Protein AF-A0A212D6E2-F1 (afdb_monomer)

Foldseek 3Di:
DDDDDDDDDDDDDDDDDDDDDDDDDDDDDDDDDPDPPDPPDDDDDDDDDDDDDDDDDDPDDDDDDPPPDPPPKFKFKFWAADALDDAPAFDQRQGTPDGPPVQQDNVRQKGFDAFWAKKKKKKKFKFAPAWAWKFKDKPNDGPDIWTGGDPDGIDIDMDMDIDTDDGRIMIGMHGHDPRRRRGDDDPPDDIIMIIMIGPDTDDPDPPPPPDDDPDDDDDDDDDDDDDDDDDDDDDDDDDDDDDDDDDDDDDDDDPPPPVVVPPPDDDDDDDDDDD

InterPro domains:
  IPR001073 C1q domain [PF00386] (75-199)
  IPR001073 C1q domain [PR00007] (84-110)
  IPR001073 C1q domain [PR00007] (111-130)
  IPR001073 C1q domain [PR00007] (155-176)
  IPR001073 C1q domain [PR00007] (190-200)
  IPR001073 C1q domain [PS50871] (69-205)
  IPR001073 C1q domain [SM00110] (67-202)
  IPR008160 Collagen triple helix repeat [PF01391] (6-63)
  IPR008983 Tumour necrosis factor-like domain superfamily [G3DSA:2.60.120.40] (70-207)
  IPR008983 Tumour necrosis factor-like domain superfamily [SSF49842] (72-200)
  IPR050392 Collagen/C1q domain-containing [PTHR15427] (6-199)

Secondary structure (DSSP, 8-state):
------------------------PPPPPPPPPPPPPPPPPPPPPPPPPPPPPPPPPPPPPPP--TTS------EEEEE-SSSSPPTTSB----EEEEEETS-EETTTTEEE--S-EEEEEEEEEEEEEEEEEEEEEETTEEEEEEEE---SSEEEEEEEEEEEE-TT-EEEEEE-STT-EEE--BTTTB--EEEEEEEEEPPPP-------------------------------------------------TTSSSTTTSSSS-----PPP-

Structure (mmCIF, N/CA/C/O backbone):
data_AF-A0A212D6E2-F1
#
_entry.id   AF-A0A212D6E2-F1
#
loop_
_atom_site.group_PDB
_atom_site.id
_atom_site.type_symbol
_atom_site.label_atom_id
_atom_site.label_alt_id
_atom_site.label_comp_id
_atom_site.label_asym_id
_atom_site.label_entity_id
_atom_site.label_seq_id
_atom_site.pdbx_PDB_ins_code
_atom_site.Cartn_x
_atom_site.Cartn_y
_atom_site.Cartn_z
_atom_site.occupancy
_atom_site.B_iso_or_equiv
_atom_site.auth_seq_id
_atom_site.auth_comp_id
_atom_site.auth_asym_id
_atom_site.auth_atom_id
_atom_site.pdbx_PDB_model_num
ATOM 1 N N . MET A 1 1 ? -73.929 -78.246 181.031 1.00 40.94 1 MET A N 1
ATOM 2 C CA . MET A 1 1 ? -72.908 -78.809 181.945 1.00 40.94 1 MET A CA 1
ATOM 3 C C . MET A 1 1 ? -71.621 -79.053 181.167 1.00 40.94 1 MET A C 1
ATOM 5 O O . MET A 1 1 ? -71.741 -79.644 180.106 1.00 40.94 1 MET A O 1
ATOM 9 N N . ARG A 1 2 ? -70.463 -78.715 181.773 1.00 44.41 2 ARG A N 1
ATOM 10 C CA . ARG A 1 2 ? -69.100 -79.288 181.568 1.00 44.41 2 ARG A CA 1
ATOM 11 C C . ARG A 1 2 ? -68.418 -79.033 180.199 1.00 44.41 2 ARG A C 1
ATOM 13 O O . ARG A 1 2 ? -69.092 -79.034 179.189 1.00 44.41 2 ARG A O 1
ATOM 20 N N . ALA A 1 3 ? -67.101 -78.825 180.067 1.00 36.28 3 ALA A N 1
ATOM 21 C CA . ALA A 1 3 ? -65.961 -78.826 180.997 1.00 36.28 3 ALA A CA 1
ATOM 22 C C . ALA A 1 3 ? -64.751 -78.042 180.413 1.00 36.28 3 ALA A C 1
ATOM 24 O O . ALA A 1 3 ? -64.754 -77.633 179.256 1.00 36.28 3 ALA A O 1
ATOM 25 N N . GLN A 1 4 ? -63.753 -77.845 181.280 1.00 44.94 4 GLN A N 1
ATOM 26 C CA . GLN A 1 4 ? -62.503 -77.077 181.198 1.00 44.94 4 GLN A CA 1
ATOM 27 C C . GLN A 1 4 ? -61.414 -77.583 180.215 1.00 44.94 4 GLN A C 1
ATOM 29 O O . GLN A 1 4 ? -61.241 -78.781 180.042 1.00 44.94 4 GLN A O 1
ATOM 34 N N . SER A 1 5 ? -60.643 -76.611 179.697 1.00 50.41 5 SER A N 1
ATOM 35 C CA . SER A 1 5 ? -59.166 -76.455 179.578 1.00 50.41 5 SER A CA 1
ATOM 36 C C . SER A 1 5 ? -58.194 -77.609 179.221 1.00 50.41 5 SER A C 1
ATOM 38 O O . SER A 1 5 ? -58.187 -78.640 179.881 1.00 50.41 5 SER A O 1
ATOM 40 N N . GLY A 1 6 ? -57.195 -77.310 178.353 1.00 48.25 6 GLY A N 1
ATOM 41 C CA . GLY A 1 6 ? -55.868 -77.983 178.342 1.00 48.25 6 GLY A CA 1
ATOM 42 C C . GLY A 1 6 ? -54.903 -77.782 177.131 1.00 48.25 6 GLY A C 1
ATOM 43 O O . GLY A 1 6 ? -55.067 -78.427 176.109 1.00 48.25 6 GLY A O 1
ATOM 44 N N . LEU A 1 7 ? -53.887 -76.913 177.305 1.00 49.12 7 LEU A N 1
ATOM 45 C CA . LEU A 1 7 ? -52.465 -76.796 176.828 1.00 49.12 7 LEU A CA 1
ATOM 46 C C . LEU A 1 7 ? -51.833 -77.439 175.531 1.00 49.12 7 LEU A C 1
ATOM 48 O O . LEU A 1 7 ? -51.724 -78.649 175.399 1.00 49.12 7 LEU A O 1
ATOM 52 N N . ARG A 1 8 ? -51.230 -76.539 174.706 1.00 55.81 8 ARG A N 1
ATOM 53 C CA . ARG A 1 8 ? -49.949 -76.421 173.902 1.00 55.81 8 ARG A CA 1
ATOM 54 C C . ARG A 1 8 ? -49.083 -77.609 173.370 1.00 55.81 8 ARG A C 1
ATOM 56 O O . ARG A 1 8 ? -48.597 -78.425 174.140 1.00 55.81 8 ARG A O 1
ATOM 63 N N . GLY A 1 9 ? -48.584 -77.444 172.120 1.00 53.56 9 GLY A N 1
ATOM 64 C CA . GLY A 1 9 ? -47.240 -77.863 171.609 1.00 53.56 9 GLY A CA 1
ATOM 65 C C . GLY A 1 9 ? -46.887 -77.219 170.234 1.00 53.56 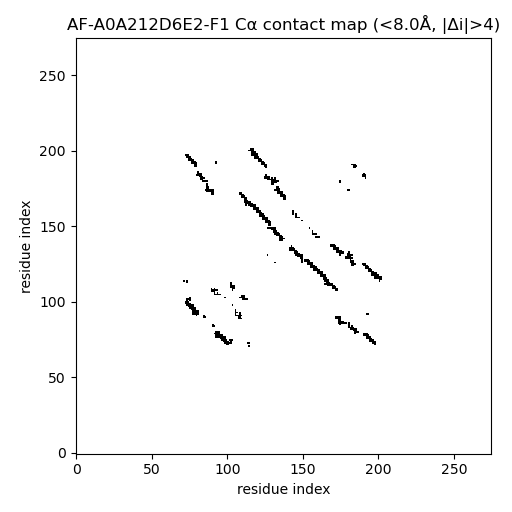9 GLY A C 1
ATOM 66 O O . GLY A 1 9 ? -47.721 -77.271 169.345 1.00 53.56 9 GLY A O 1
ATOM 67 N N . LYS A 1 10 ? -45.898 -76.301 170.128 1.00 50.47 10 LYS A N 1
ATOM 68 C CA . LYS A 1 10 ? -44.494 -76.335 169.588 1.00 50.47 10 LYS A CA 1
ATOM 69 C C . LYS A 1 10 ? -44.300 -76.368 168.041 1.00 50.47 10 LYS A C 1
ATOM 71 O O . LYS A 1 10 ? -44.823 -77.232 167.358 1.00 50.47 10 LYS A O 1
ATOM 76 N N . THR A 1 11 ? -43.496 -75.412 167.546 1.00 57.00 11 THR A N 1
ATOM 77 C CA . THR A 1 11 ? -43.191 -75.031 166.141 1.00 57.00 11 THR A CA 1
ATOM 78 C C . THR A 1 11 ? -42.126 -75.910 165.458 1.00 57.00 11 THR A C 1
ATOM 80 O O . THR A 1 11 ? -41.181 -76.329 166.125 1.00 57.00 11 THR A O 1
ATOM 83 N N . GLY A 1 12 ? -42.230 -76.112 164.134 1.00 52.91 12 GLY A N 1
ATOM 84 C CA . GLY A 1 12 ? -41.200 -76.720 163.263 1.00 52.91 12 GLY A CA 1
ATOM 85 C C . GLY A 1 12 ? -40.598 -75.732 162.233 1.00 52.91 12 GLY A C 1
ATOM 86 O O . GLY A 1 12 ? -41.176 -74.665 162.036 1.00 52.91 12 GLY A O 1
ATOM 87 N N . PRO A 1 13 ? -39.433 -76.041 161.625 1.00 55.56 13 PRO A N 1
ATOM 88 C CA . PRO A 1 13 ? -38.418 -75.059 161.209 1.00 55.56 13 PRO A CA 1
ATOM 89 C C . PRO A 1 13 ? -38.467 -74.620 159.728 1.00 55.56 13 PRO A C 1
ATOM 91 O O . PRO A 1 13 ? -39.203 -75.170 158.917 1.00 55.56 13 PRO A O 1
ATOM 94 N N . LEU A 1 14 ? -37.639 -73.617 159.404 1.00 54.66 14 LEU A N 1
ATOM 95 C CA . LEU A 1 14 ? -37.493 -72.943 158.104 1.00 54.66 14 LEU A CA 1
ATOM 96 C C . LEU A 1 14 ? -36.401 -73.572 157.208 1.00 54.66 14 LEU A C 1
ATOM 98 O O . LEU A 1 14 ? -35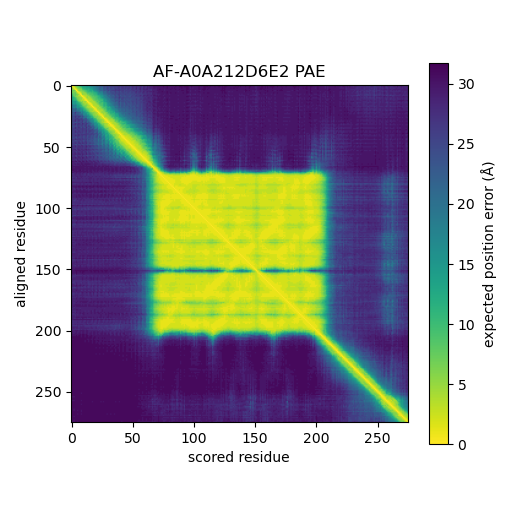.338 -73.936 157.706 1.00 54.66 14 LEU A O 1
ATOM 102 N N . GLY A 1 15 ? -36.617 -73.550 155.885 1.00 51.53 15 GLY A N 1
ATOM 103 C CA . GLY A 1 15 ? -35.585 -73.617 154.829 1.00 51.53 15 GLY A CA 1
ATOM 104 C C . GLY A 1 15 ? -36.112 -74.282 153.544 1.00 51.53 15 GLY A C 1
ATOM 105 O O . GLY A 1 15 ? -36.968 -75.149 153.646 1.00 51.53 15 GLY A O 1
ATOM 106 N N . LEU A 1 16 ? -35.690 -73.960 152.313 1.00 43.62 16 LEU A N 1
ATOM 107 C CA . LEU A 1 16 ? -34.528 -73.216 151.792 1.00 43.62 16 LEU A CA 1
ATOM 108 C C . LEU A 1 16 ? -34.873 -72.540 150.441 1.00 43.62 16 LEU A C 1
ATOM 110 O O . LEU A 1 16 ? -35.881 -72.870 149.822 1.00 43.62 16 LEU A O 1
ATOM 114 N N . ALA A 1 17 ? -34.019 -71.617 149.984 1.00 57.00 17 ALA A N 1
ATOM 115 C CA . ALA A 1 17 ? -34.147 -70.869 148.727 1.00 57.00 17 ALA A CA 1
ATOM 116 C C . ALA A 1 17 ? -33.181 -71.350 147.617 1.00 57.00 17 ALA A C 1
ATOM 118 O O . ALA A 1 17 ? -32.074 -71.793 147.916 1.00 57.00 17 ALA A O 1
ATOM 119 N N . GLY A 1 18 ? -33.593 -71.151 146.357 1.00 51.25 18 GLY A N 1
ATOM 120 C CA . GLY A 1 18 ? -32.837 -71.269 145.089 1.00 51.25 18 GLY A CA 1
ATOM 121 C C . GLY A 1 18 ? -33.803 -71.635 143.941 1.00 51.25 18 GLY A C 1
ATOM 122 O O . GLY A 1 18 ? -34.776 -72.323 144.214 1.00 51.25 18 GLY A O 1
ATOM 123 N N . GLU A 1 19 ? -33.700 -71.206 142.677 1.00 47.41 19 GLU A N 1
ATOM 124 C CA . GLU A 1 19 ? -32.607 -70.640 141.865 1.00 47.41 19 GLU A CA 1
ATOM 125 C C . GLU A 1 19 ? -33.099 -69.524 140.900 1.00 47.41 19 GLU A C 1
ATOM 127 O O . GLU A 1 19 ? -34.287 -69.217 140.813 1.00 47.41 19 GLU A O 1
ATOM 132 N N . LYS A 1 20 ? -32.159 -68.889 140.185 1.00 54.69 20 LYS A N 1
ATOM 133 C CA . LYS A 1 20 ? -32.313 -67.683 139.356 1.00 54.69 20 LYS A CA 1
ATOM 134 C C . LYS A 1 20 ? -32.425 -67.996 137.850 1.00 54.69 20 LYS A C 1
ATOM 136 O O . LYS A 1 20 ? -31.435 -68.411 137.273 1.00 54.69 20 LYS A O 1
ATOM 141 N N . GLY A 1 21 ? -33.558 -67.605 137.256 1.00 54.62 21 GLY A N 1
ATOM 142 C CA . GLY A 1 21 ? -33.725 -66.853 135.992 1.00 54.62 21 GLY A CA 1
ATOM 143 C C . GLY A 1 21 ? -33.470 -67.523 134.632 1.00 54.62 21 GLY A C 1
ATOM 144 O O . GLY A 1 21 ? -32.488 -68.225 134.464 1.00 54.62 21 GLY A O 1
ATOM 145 N N . ASP A 1 22 ? -34.279 -67.131 133.638 1.00 49.56 22 ASP A N 1
ATOM 146 C CA . ASP A 1 22 ? -33.962 -67.189 132.202 1.00 49.56 22 ASP A CA 1
ATOM 147 C C . ASP A 1 22 ? -34.285 -65.840 131.520 1.00 49.56 22 ASP A C 1
ATOM 149 O O . ASP A 1 22 ? -35.121 -65.060 131.985 1.00 49.56 22 ASP A O 1
ATOM 153 N N . GLN A 1 23 ? -33.553 -65.547 130.443 1.00 52.66 23 GLN A N 1
ATOM 154 C CA . GLN A 1 23 ? -33.455 -64.268 129.728 1.00 52.66 23 GLN A CA 1
ATOM 155 C C . GLN A 1 23 ? -34.594 -64.052 128.706 1.00 52.66 23 GLN A C 1
ATOM 157 O O . GLN A 1 23 ? -35.075 -64.997 128.092 1.00 52.66 23 GLN A O 1
ATOM 162 N N . GLY A 1 24 ? -35.027 -62.794 128.543 1.00 57.31 24 GLY A N 1
ATOM 163 C CA . GLY A 1 24 ? -36.300 -62.411 127.910 1.00 57.31 24 GLY A CA 1
ATOM 164 C C . GLY A 1 24 ? -36.392 -62.457 126.379 1.00 57.31 24 GLY A C 1
ATOM 165 O O . GLY A 1 24 ? -35.411 -62.671 125.673 1.00 57.31 24 GLY A O 1
ATOM 166 N N . GLU A 1 25 ? -37.595 -62.188 125.864 1.00 56.38 25 GLU A N 1
ATOM 167 C CA . GLU A 1 25 ? -37.870 -62.104 124.427 1.00 56.38 25 GLU A CA 1
ATOM 168 C C . GLU A 1 25 ? -37.707 -60.677 123.876 1.00 56.38 25 GLU A C 1
ATOM 170 O O . GLU A 1 25 ? -38.184 -59.689 124.438 1.00 56.38 25 GLU A O 1
ATOM 175 N N . THR A 1 26 ? -37.033 -60.589 122.731 1.00 58.12 26 THR A N 1
ATOM 176 C CA . THR A 1 26 ? -36.812 -59.375 121.938 1.00 58.12 26 THR A CA 1
ATOM 177 C C . THR A 1 26 ? -38.125 -58.860 121.330 1.00 58.12 26 THR A C 1
ATOM 179 O O . THR A 1 26 ? -38.948 -59.634 120.847 1.00 58.12 26 THR A O 1
ATOM 182 N N . GLY A 1 27 ? -38.322 -57.537 121.337 1.00 55.59 27 GLY A N 1
ATOM 183 C CA . GLY A 1 27 ? -39.570 -56.880 120.935 1.00 55.59 27 GLY A CA 1
ATOM 184 C C . GLY A 1 27 ? -40.044 -57.171 119.503 1.00 55.59 27 GLY A C 1
ATOM 185 O O . GLY A 1 27 ? -39.257 -57.394 118.583 1.00 55.59 27 GLY A O 1
ATOM 186 N N . LYS A 1 28 ? -41.366 -57.109 119.304 1.00 66.56 28 LYS A N 1
ATOM 187 C CA . LYS A 1 28 ? -41.997 -57.218 117.982 1.00 66.56 28 LYS A CA 1
ATOM 188 C C . LYS A 1 28 ? -41.545 -56.054 117.094 1.00 66.56 28 LYS A C 1
ATOM 190 O O . LYS A 1 28 ? -41.690 -54.892 117.468 1.00 66.56 28 LYS A O 1
ATOM 195 N N . LYS A 1 29 ? -41.027 -56.365 115.904 1.00 61.06 29 LYS A N 1
ATOM 196 C CA . LYS A 1 29 ? -40.740 -55.376 114.856 1.00 61.06 29 LYS A CA 1
ATOM 197 C C . LYS A 1 29 ? -42.053 -54.672 114.480 1.00 61.06 29 LYS A C 1
ATOM 199 O O . LYS A 1 29 ? -43.060 -55.347 114.273 1.00 61.06 29 LYS A O 1
ATOM 204 N N . GLY A 1 30 ? -42.053 -53.339 114.426 1.00 68.62 30 GLY A N 1
ATOM 205 C CA . GLY A 1 30 ? -43.204 -52.577 113.930 1.00 68.62 30 GLY A CA 1
ATOM 206 C C . GLY A 1 30 ? -43.570 -52.981 112.492 1.00 68.62 30 GLY A C 1
ATOM 207 O O . GLY A 1 30 ? -42.728 -53.564 111.798 1.00 68.62 30 GLY A O 1
ATOM 208 N N . PRO A 1 31 ? -44.806 -52.710 112.036 1.00 75.50 31 PRO A N 1
ATOM 209 C CA . PRO A 1 31 ? -45.214 -53.003 110.666 1.00 75.50 31 PRO A CA 1
ATOM 210 C C . PRO A 1 31 ? -44.248 -52.353 109.668 1.00 75.50 31 PRO A C 1
ATOM 212 O O . PRO A 1 31 ? -43.686 -51.288 109.931 1.00 75.50 31 PRO A O 1
ATOM 215 N N . MET A 1 32 ? -44.037 -53.012 108.528 1.00 66.38 32 MET A N 1
ATOM 216 C CA . MET A 1 32 ? -43.280 -52.437 107.419 1.00 66.38 32 MET A CA 1
ATOM 217 C C . MET A 1 32 ? -43.935 -51.104 107.035 1.00 66.38 32 MET A C 1
ATOM 219 O O . MET A 1 32 ? -45.156 -51.050 106.882 1.00 66.38 32 MET A O 1
ATOM 223 N N . GLY A 1 33 ? -43.144 -50.029 106.945 1.00 71.12 33 GLY A N 1
ATOM 224 C CA . GLY A 1 33 ? -43.647 -48.755 106.433 1.00 71.12 33 GLY A CA 1
ATOM 225 C C . GLY A 1 33 ? -44.246 -48.948 105.033 1.00 71.12 33 GLY A C 1
ATOM 226 O O . GLY A 1 33 ? -43.851 -49.896 104.347 1.00 71.12 33 GLY A O 1
ATOM 227 N N . PRO A 1 34 ? -45.208 -48.108 104.613 1.00 76.00 34 PRO A N 1
ATOM 228 C CA . PRO A 1 34 ? -45.768 -48.186 103.268 1.00 76.00 34 PRO A CA 1
ATOM 229 C C . PRO A 1 34 ? -44.641 -48.171 102.227 1.00 76.00 34 PRO A C 1
ATOM 231 O O . PRO A 1 34 ? -43.619 -47.511 102.428 1.00 76.00 34 PRO A O 1
ATOM 234 N N . GLU A 1 35 ? -44.816 -48.930 101.143 1.00 71.88 35 GLU A N 1
ATOM 235 C CA . GLU A 1 35 ? -43.912 -48.892 99.993 1.00 71.88 35 GLU A CA 1
ATOM 236 C C . GLU A 1 35 ? -43.747 -47.426 99.571 1.00 71.88 35 GLU A C 1
ATOM 238 O O . GLU A 1 35 ? -44.741 -46.727 99.366 1.00 71.88 35 GLU A O 1
ATOM 243 N N . GLY A 1 36 ? -42.504 -46.931 99.558 1.00 69.94 36 GLY A N 1
ATOM 244 C CA . GLY A 1 36 ? -42.236 -45.547 99.177 1.00 69.94 36 GLY A CA 1
ATOM 245 C C . GLY A 1 36 ? -42.800 -45.295 97.784 1.00 69.94 36 GLY A C 1
ATOM 246 O O . GLY A 1 36 ? -42.637 -46.141 96.903 1.00 69.94 36 GLY A O 1
ATOM 247 N N . GLU A 1 37 ? -43.486 -44.166 97.595 1.00 72.50 37 GLU A N 1
ATOM 248 C CA . GLU A 1 37 ? -44.056 -43.813 96.297 1.00 72.50 37 GLU A CA 1
ATOM 249 C C . GLU A 1 37 ? -42.989 -43.957 95.209 1.00 72.50 37 GLU A C 1
ATOM 251 O O . GLU A 1 37 ? -41.855 -43.487 95.352 1.00 72.50 37 GLU A O 1
ATOM 256 N N . LYS A 1 38 ? -43.340 -44.669 94.134 1.00 71.12 38 LYS A N 1
ATOM 257 C CA . LYS A 1 38 ? -42.469 -44.844 92.975 1.00 71.12 38 LYS A CA 1
ATOM 258 C C . LYS A 1 38 ? -42.040 -43.455 92.510 1.00 71.12 38 LYS A C 1
ATOM 260 O O . LYS A 1 38 ? -42.894 -42.670 92.110 1.00 71.12 38 LYS A O 1
ATOM 265 N N . GLY A 1 39 ? -40.738 -43.169 92.588 1.00 71.75 39 GLY A N 1
ATOM 266 C CA . GLY A 1 39 ? -40.196 -41.867 92.207 1.00 71.75 39 GLY A CA 1
ATOM 267 C C . GLY A 1 39 ? -40.705 -41.453 90.828 1.00 71.75 39 GLY A C 1
ATOM 268 O O . GLY A 1 39 ? -40.769 -42.286 89.917 1.00 71.75 39 GLY A O 1
ATOM 269 N N . GLU A 1 40 ? -41.114 -40.190 90.706 1.00 75.69 40 GLU A N 1
ATOM 270 C CA . GLU A 1 40 ? -41.657 -39.650 89.463 1.00 75.69 40 GLU A CA 1
ATOM 271 C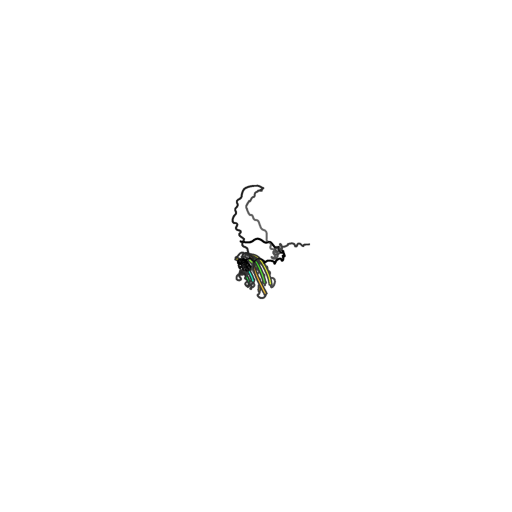 C . GLU A 1 40 ? -40.699 -39.924 88.297 1.00 75.69 40 GLU A C 1
ATOM 273 O O . GLU A 1 40 ? -39.474 -39.853 88.435 1.00 75.69 40 GLU A O 1
ATOM 278 N N . VAL A 1 41 ? -41.263 -40.282 87.140 1.00 73.56 41 VAL A N 1
ATOM 279 C CA . VAL A 1 41 ? -40.476 -40.500 85.924 1.00 73.56 41 VAL A CA 1
ATOM 280 C C . VAL A 1 41 ? -39.718 -39.211 85.625 1.00 73.56 41 VAL A C 1
ATOM 282 O O . VAL A 1 41 ? -40.330 -38.156 85.470 1.00 73.56 41 VAL A O 1
ATOM 285 N N . GLY A 1 42 ? -38.386 -39.306 85.566 1.00 78.00 42 GLY A N 1
ATOM 286 C CA . GLY A 1 42 ? -37.534 -38.155 85.288 1.00 78.00 42 GLY A CA 1
ATOM 287 C C . GLY A 1 42 ? -37.953 -37.457 83.988 1.00 78.00 42 GLY A C 1
ATOM 288 O O . GLY A 1 42 ? -38.425 -38.123 83.060 1.00 78.00 42 GLY A O 1
ATOM 289 N N . PRO A 1 43 ? -37.808 -36.124 83.904 1.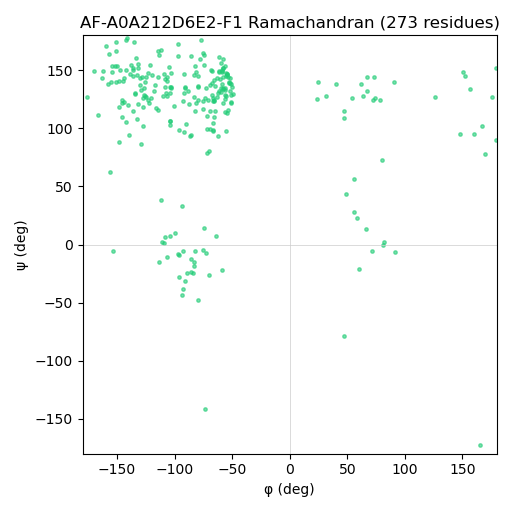00 82.88 43 PRO A N 1
ATOM 290 C CA . PRO A 1 43 ? -38.231 -35.381 82.728 1.00 82.88 43 PRO A CA 1
ATOM 291 C C . PRO A 1 43 ? -37.508 -35.889 81.468 1.00 82.88 43 PRO A C 1
ATOM 293 O O . PRO A 1 43 ? -36.360 -36.342 81.561 1.00 82.88 43 PRO A O 1
ATOM 296 N N . PRO A 1 44 ? -38.147 -35.810 80.285 1.00 81.38 44 PRO A N 1
ATOM 297 C CA . PRO A 1 44 ? -37.496 -36.135 79.022 1.00 81.38 44 PRO A CA 1
ATOM 298 C C . PRO A 1 44 ? -36.166 -35.391 78.879 1.00 81.38 44 PRO A C 1
ATOM 300 O O . PRO A 1 44 ? -36.070 -34.209 79.216 1.00 81.38 44 PRO A O 1
ATOM 303 N N . GLY A 1 45 ? -35.143 -36.085 78.374 1.00 82.12 45 GLY A N 1
ATOM 304 C CA . GLY A 1 45 ? -33.842 -35.474 78.111 1.00 82.12 45 GLY A CA 1
ATOM 305 C C . GLY A 1 45 ? -33.961 -34.282 77.149 1.00 82.12 45 GLY A C 1
ATOM 306 O O . GLY A 1 45 ? -34.883 -34.244 76.327 1.00 82.12 45 GLY A O 1
ATOM 307 N N . PRO A 1 46 ? -33.051 -33.297 77.234 1.00 85.94 46 PRO A N 1
ATOM 308 C CA . PRO A 1 46 ? -33.094 -32.134 76.360 1.00 85.94 46 PRO A CA 1
ATOM 309 C C . PRO A 1 46 ? -32.949 -32.548 74.883 1.00 85.94 46 PRO A C 1
ATOM 311 O O . PRO A 1 46 ? -32.266 -33.535 74.589 1.00 85.94 46 PRO A O 1
ATOM 314 N N . PRO A 1 47 ? -33.555 -31.799 73.941 1.00 84.50 47 PRO A N 1
ATOM 315 C CA . PRO A 1 47 ? -33.346 -32.015 72.514 1.00 84.50 47 PRO A CA 1
ATOM 316 C C . PRO A 1 47 ? -31.854 -32.020 72.162 1.00 84.50 47 PRO A C 1
ATOM 318 O O . PRO A 1 47 ? -31.088 -31.200 72.673 1.00 84.50 47 PRO A O 1
ATOM 321 N N . GLY A 1 48 ? -31.447 -32.938 71.281 1.00 84.00 48 GLY A N 1
ATOM 322 C CA . GLY A 1 48 ? -30.069 -33.000 70.794 1.00 84.00 48 GLY A CA 1
ATOM 323 C C . GLY A 1 48 ? -29.646 -31.704 70.085 1.00 84.00 48 GLY A C 1
ATOM 324 O O . GLY A 1 48 ? -30.502 -30.961 69.592 1.00 84.00 48 GLY A O 1
ATOM 325 N N . PRO A 1 49 ? -28.336 -31.411 70.023 1.00 86.69 49 PRO A N 1
ATOM 326 C CA . PRO A 1 49 ? -27.842 -30.214 69.358 1.00 86.69 49 PRO A CA 1
ATOM 327 C C . PRO A 1 49 ? -28.228 -30.220 67.875 1.00 86.69 49 PRO A C 1
ATOM 329 O O . PRO A 1 49 ? -28.223 -31.257 67.209 1.00 86.69 49 PRO A O 1
ATOM 332 N N . LYS A 1 50 ? -28.572 -29.040 67.354 1.00 85.19 50 LYS A N 1
ATOM 333 C CA . LYS A 1 50 ? -28.832 -28.847 65.926 1.00 85.19 50 LYS A CA 1
ATOM 334 C C . LYS A 1 50 ? -27.550 -29.166 65.149 1.00 85.19 50 LYS A C 1
ATOM 336 O O . LYS A 1 50 ? -26.496 -28.656 65.510 1.00 85.19 50 LYS A O 1
ATOM 341 N N . GLY A 1 51 ? -27.655 -29.989 64.104 1.00 82.56 51 GLY A N 1
ATOM 342 C CA . GLY A 1 51 ? -26.516 -30.318 63.244 1.00 82.56 51 GLY A CA 1
ATOM 343 C C . GLY A 1 51 ? -25.898 -29.076 62.598 1.00 82.56 51 GLY A C 1
ATOM 344 O O . GLY A 1 51 ? -26.596 -28.084 62.352 1.00 82.56 51 GLY A O 1
ATOM 345 N N . ASP A 1 52 ? -24.595 -29.144 62.337 1.00 87.56 52 ASP A N 1
ATOM 346 C CA . ASP A 1 52 ? -23.832 -28.037 61.770 1.00 87.56 52 ASP A CA 1
ATOM 347 C C . ASP A 1 52 ? -24.344 -27.637 60.382 1.00 87.56 52 ASP A C 1
ATOM 349 O O . ASP A 1 52 ? -24.866 -28.444 59.604 1.00 87.56 52 ASP A O 1
ATOM 353 N N . ARG A 1 53 ? -24.211 -26.347 60.066 1.00 84.38 53 ARG A N 1
ATOM 354 C CA . ARG A 1 53 ? -24.549 -25.820 58.744 1.00 84.38 53 ARG A CA 1
ATOM 355 C C . ARG A 1 53 ? -23.554 -26.389 57.730 1.00 84.38 53 ARG A C 1
ATOM 357 O O . ARG A 1 53 ? -22.354 -26.260 57.934 1.00 84.38 53 ARG A O 1
ATOM 364 N N . GLY A 1 54 ? -24.058 -26.972 56.640 1.00 82.06 54 GLY A N 1
ATOM 365 C CA . GLY A 1 54 ? -23.211 -27.429 55.535 1.00 82.06 54 GLY A CA 1
ATOM 366 C C . GLY A 1 54 ? -22.332 -26.300 54.985 1.00 82.06 54 GLY A C 1
ATOM 367 O O . GLY A 1 54 ? -22.733 -25.131 55.015 1.00 82.06 54 GLY A O 1
ATOM 368 N N . GLU A 1 55 ? -21.140 -26.657 54.511 1.00 86.88 55 GLU A N 1
ATOM 369 C CA . GLU A 1 55 ? -20.177 -25.703 53.963 1.00 86.88 55 GLU A CA 1
ATOM 370 C C . GLU A 1 55 ? -20.771 -24.925 52.782 1.00 86.88 55 GLU A C 1
ATOM 372 O O . GLU A 1 55 ? -21.581 -25.433 52.000 1.00 86.88 55 GLU A O 1
ATOM 377 N N . GLN A 1 56 ? -20.394 -23.652 52.677 1.00 84.44 56 GLN A N 1
ATOM 378 C CA . GLN A 1 56 ? -20.762 -22.827 51.536 1.00 84.44 56 GLN A CA 1
ATOM 379 C C . GLN A 1 56 ? -20.063 -23.385 50.292 1.00 84.44 56 GLN A C 1
ATOM 381 O O . GLN A 1 56 ? -18.848 -23.543 50.301 1.00 84.44 56 GLN A O 1
ATOM 386 N N . GLY A 1 57 ? -20.825 -23.673 49.233 1.00 81.62 57 GLY A N 1
ATOM 387 C CA . GLY A 1 57 ? -20.244 -24.101 47.960 1.00 81.62 57 GLY A CA 1
ATOM 388 C C . GLY A 1 57 ? -19.282 -23.052 47.399 1.00 81.62 57 GLY A C 1
ATOM 389 O O . GLY A 1 57 ? -19.474 -21.850 47.618 1.00 81.62 57 GLY A O 1
ATOM 390 N N . ASP A 1 58 ? -18.262 -23.512 46.678 1.00 85.31 58 ASP A N 1
ATOM 391 C CA . ASP A 1 58 ? -17.267 -22.637 46.062 1.00 85.31 58 ASP A CA 1
ATOM 392 C C . ASP A 1 58 ? -17.926 -21.570 45.170 1.00 85.31 58 ASP A C 1
ATOM 394 O O . ASP A 1 58 ? -18.946 -21.839 44.519 1.00 85.31 58 ASP A O 1
ATOM 398 N N . PRO A 1 59 ? -17.356 -20.352 45.099 1.00 84.12 59 PRO A N 1
ATOM 399 C CA . PRO A 1 59 ? -17.777 -19.364 44.120 1.00 84.12 59 PRO A CA 1
ATOM 400 C C . PRO A 1 59 ? -17.770 -19.970 42.713 1.00 84.12 59 PRO A C 1
ATOM 402 O O . PRO A 1 59 ? -16.793 -20.595 42.300 1.00 84.12 59 PRO A O 1
ATOM 405 N N . GLY A 1 60 ? -18.853 -19.765 41.959 1.00 78.06 60 GLY A N 1
ATOM 406 C CA . GLY A 1 60 ? -18.883 -20.143 40.548 1.00 78.06 60 GLY A CA 1
ATOM 407 C C . GLY A 1 60 ? -17.727 -19.485 39.790 1.00 78.06 60 GLY A C 1
ATOM 408 O O . GLY A 1 60 ? -17.344 -18.352 40.094 1.00 78.06 60 GLY A O 1
ATOM 409 N N . LEU A 1 61 ? -17.170 -20.190 38.801 1.00 76.69 61 LEU A N 1
ATOM 410 C CA . LEU A 1 61 ? -16.145 -19.629 37.922 1.00 76.69 61 LEU A CA 1
ATOM 411 C C . LEU A 1 61 ? -16.633 -18.288 37.340 1.00 76.69 61 LEU A C 1
ATOM 413 O O . LEU A 1 61 ? -17.804 -18.197 36.952 1.00 76.69 61 LEU A O 1
ATOM 417 N N . PRO A 1 62 ? -15.771 -17.255 37.251 1.00 77.62 62 PRO A N 1
ATOM 418 C CA . PRO A 1 62 ? -16.135 -15.995 36.621 1.00 77.62 62 PRO A CA 1
ATOM 419 C C . PRO A 1 62 ? -16.725 -16.243 35.231 1.00 77.62 62 PRO A C 1
ATOM 421 O O . PRO A 1 62 ? -16.130 -16.943 34.408 1.00 77.62 62 PRO A O 1
ATOM 424 N N . GLY A 1 63 ? -17.901 -15.675 34.963 1.00 67.44 63 GLY A N 1
ATOM 425 C CA . GLY A 1 63 ? -18.495 -15.728 33.632 1.00 67.44 63 GLY A CA 1
ATOM 426 C C . GLY A 1 63 ? -17.550 -15.100 32.606 1.00 67.44 63 GLY A C 1
ATOM 427 O O . GLY A 1 63 ? -16.948 -14.057 32.861 1.00 67.44 63 GLY A O 1
ATOM 428 N N . VAL A 1 64 ? -17.415 -15.722 31.433 1.00 64.19 64 VAL A N 1
ATOM 429 C CA . VAL A 1 64 ? -16.647 -15.149 30.321 1.00 64.19 64 VAL A CA 1
ATOM 430 C C . VAL A 1 64 ? -17.375 -13.896 29.830 1.00 64.19 64 VAL A C 1
ATOM 432 O O . VAL A 1 64 ? -18.344 -13.971 29.073 1.00 64.19 64 VAL A O 1
ATOM 435 N N . CYS A 1 65 ? -16.921 -12.726 30.275 1.00 56.06 65 CYS A N 1
ATOM 436 C CA . CYS A 1 65 ? -17.400 -11.444 29.781 1.00 56.06 65 CYS A CA 1
ATOM 437 C C . CYS A 1 65 ? -17.013 -11.281 28.305 1.00 56.06 65 CYS A C 1
ATOM 439 O O . CYS A 1 65 ? -15.856 -11.027 27.986 1.00 56.06 65 CYS A O 1
ATOM 441 N N . ARG A 1 66 ? -17.990 -11.324 27.391 1.00 59.00 66 ARG A N 1
ATOM 442 C CA . ARG A 1 66 ? -17.802 -10.904 25.985 1.00 59.00 66 ARG A CA 1
ATOM 443 C C . ARG A 1 66 ? -17.729 -9.375 25.807 1.00 59.00 66 ARG A C 1
ATOM 445 O O . ARG A 1 66 ? -17.863 -8.886 24.693 1.00 59.00 66 ARG A O 1
ATOM 452 N N . CYS A 1 67 ? -17.543 -8.611 26.886 1.00 59.97 67 CYS A N 1
ATOM 453 C CA . CYS A 1 67 ? -17.425 -7.149 26.856 1.00 59.97 67 CYS A CA 1
ATOM 454 C C . CYS A 1 67 ? -16.005 -6.620 27.142 1.00 59.97 67 CYS A C 1
ATOM 456 O O . CYS A 1 67 ? -15.813 -5.409 27.210 1.00 59.97 67 CYS A O 1
ATOM 458 N N . GLY A 1 68 ? -14.997 -7.491 27.256 1.00 49.81 68 GLY A N 1
ATOM 459 C CA . GLY A 1 68 ? -13.585 -7.104 27.310 1.00 49.81 68 GLY A CA 1
ATOM 460 C C . GLY A 1 68 ? -12.892 -7.374 25.975 1.00 49.81 68 GLY A C 1
ATOM 461 O O . GLY A 1 68 ? -12.609 -8.525 25.667 1.00 49.81 68 GLY A O 1
ATOM 462 N N . SER A 1 69 ? -12.601 -6.309 25.222 1.00 56.03 69 SER A N 1
ATOM 463 C CA . SER A 1 69 ? -11.797 -6.293 23.986 1.00 56.03 69 SER A CA 1
ATOM 464 C C . SER A 1 69 ? -12.513 -6.722 22.696 1.00 56.03 69 SER A C 1
ATOM 466 O O . SER A 1 69 ? -12.167 -7.731 22.085 1.00 56.03 69 SER A O 1
ATOM 468 N N . ILE A 1 70 ? -13.406 -5.873 22.167 1.00 59.28 70 ILE A N 1
ATOM 469 C CA . ILE A 1 70 ? -13.442 -5.720 20.701 1.00 59.28 70 ILE A CA 1
ATOM 470 C C . ILE A 1 70 ? -12.063 -5.164 20.335 1.00 59.28 70 ILE A C 1
ATOM 472 O O . ILE A 1 70 ? -11.807 -3.967 20.472 1.00 59.28 70 ILE A O 1
ATOM 476 N N . VAL A 1 71 ? -11.129 -6.053 19.993 1.00 67.75 71 VAL A N 1
ATOM 477 C CA . VAL A 1 71 ? -9.815 -5.650 19.500 1.00 67.75 71 VAL A CA 1
ATOM 478 C C . VAL A 1 71 ? -10.066 -5.060 18.123 1.00 67.75 71 VAL A C 1
ATOM 480 O O . VAL A 1 71 ? -10.282 -5.787 17.160 1.00 67.75 71 VAL A O 1
ATOM 483 N N . LEU A 1 72 ? -10.109 -3.733 18.052 1.00 76.62 72 LEU A N 1
ATOM 484 C CA . LEU A 1 72 ? -10.155 -3.019 16.786 1.00 76.62 72 LEU A CA 1
ATOM 485 C C . LEU A 1 72 ? -8.816 -3.267 16.097 1.00 76.62 72 LEU A C 1
ATOM 487 O O . LEU A 1 72 ? -7.787 -2.744 16.526 1.00 76.62 72 LEU A O 1
ATOM 491 N N . LYS A 1 73 ? -8.833 -4.128 15.083 1.00 89.00 73 LYS A N 1
ATOM 492 C CA . LYS A 1 73 ? -7.676 -4.438 14.253 1.00 89.00 73 LYS A CA 1
ATOM 493 C C . LYS A 1 73 ? -7.845 -3.719 12.926 1.00 89.00 73 LYS A C 1
ATOM 495 O O . LYS A 1 73 ? -8.931 -3.683 12.361 1.00 89.00 73 LYS A O 1
ATOM 500 N N . SER A 1 74 ? -6.765 -3.109 12.473 1.00 97.06 74 SER A N 1
ATOM 501 C CA . SER A 1 74 ? -6.670 -2.495 11.160 1.00 97.06 74 SER A CA 1
ATOM 502 C C . SER A 1 74 ? -5.265 -2.780 10.683 1.00 97.06 74 SER A C 1
ATOM 504 O O . SER A 1 74 ? -4.306 -2.246 11.249 1.00 97.06 74 SER A O 1
ATOM 506 N N . ALA A 1 75 ? -5.146 -3.717 9.753 1.00 98.25 75 ALA A N 1
ATOM 507 C CA . ALA A 1 75 ? -3.863 -4.146 9.236 1.00 98.25 75 ALA A CA 1
ATOM 508 C C . ALA A 1 75 ? -4.037 -4.793 7.867 1.00 98.25 75 ALA A C 1
ATOM 510 O O . ALA A 1 75 ? -4.935 -5.607 7.665 1.00 98.25 75 ALA A O 1
ATOM 511 N N . PHE A 1 76 ? -3.136 -4.472 6.951 1.00 98.81 76 PHE A N 1
ATOM 512 C CA . PHE A 1 76 ? -3.078 -5.080 5.635 1.00 98.81 76 PHE A CA 1
ATOM 513 C C . PHE A 1 76 ? -1.631 -5.377 5.250 1.00 98.81 76 PHE A C 1
ATOM 515 O O . PHE A 1 76 ? -0.689 -4.733 5.714 1.00 98.81 76 PHE A O 1
ATOM 522 N N . SER A 1 77 ? -1.479 -6.365 4.383 1.00 98.81 77 SER A N 1
ATOM 523 C CA . SER A 1 77 ? -0.250 -6.677 3.674 1.00 98.81 77 SER A CA 1
ATOM 524 C C . SER A 1 77 ? -0.643 -7.181 2.295 1.00 98.81 77 SER A C 1
ATOM 526 O O . SER A 1 77 ? -1.441 -8.116 2.160 1.00 98.81 77 SER A O 1
ATOM 528 N N . VAL A 1 78 ? -0.149 -6.509 1.267 1.00 98.88 78 VAL A N 1
ATOM 529 C CA . VAL A 1 78 ? -0.544 -6.733 -0.119 1.00 98.88 78 VAL A CA 1
ATOM 530 C C . VAL A 1 78 ? 0.684 -6.755 -1.012 1.00 98.88 78 VAL A C 1
ATOM 532 O O . VAL A 1 78 ? 1.659 -6.049 -0.772 1.00 98.88 78 VAL A O 1
ATOM 535 N N . GLY A 1 79 ? 0.628 -7.589 -2.040 1.00 98.62 79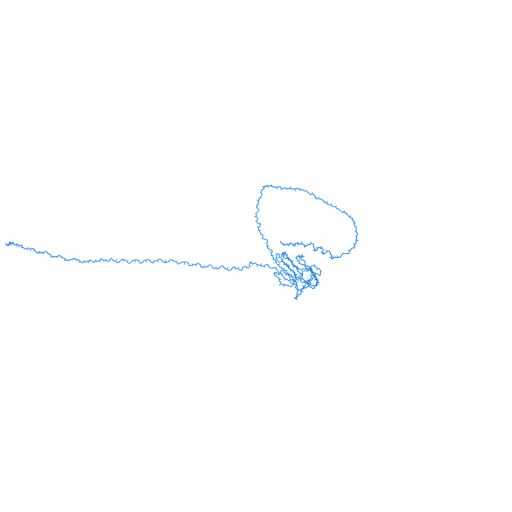 GLY A N 1
ATOM 536 C CA . GLY A 1 79 ? 1.584 -7.621 -3.131 1.00 98.62 79 GLY A CA 1
ATOM 537 C C . GLY A 1 79 ? 0.946 -7.155 -4.432 1.00 98.62 79 GLY A C 1
ATOM 538 O O . GLY A 1 79 ? -0.276 -7.057 -4.556 1.00 98.62 79 GLY A O 1
ATOM 539 N N . ILE A 1 80 ? 1.777 -6.894 -5.424 1.00 98.38 80 ILE A N 1
ATOM 540 C CA . ILE A 1 80 ? 1.351 -6.610 -6.795 1.00 98.38 80 ILE A CA 1
ATOM 541 C C . ILE A 1 80 ? 1.728 -7.783 -7.695 1.00 98.38 80 ILE A C 1
ATOM 543 O O . ILE A 1 80 ? 2.725 -8.448 -7.440 1.00 98.38 80 ILE A O 1
ATOM 547 N N . THR A 1 81 ? 0.926 -8.070 -8.720 1.00 97.38 81 THR A N 1
ATOM 548 C CA . THR A 1 81 ? 1.207 -9.159 -9.680 1.00 97.38 81 THR A CA 1
ATOM 549 C C . THR A 1 81 ? 1.615 -8.663 -11.064 1.00 97.38 81 THR A C 1
ATOM 551 O O . THR A 1 81 ? 1.774 -9.465 -11.980 1.00 97.38 81 THR A O 1
ATOM 554 N N . THR A 1 82 ? 1.698 -7.349 -11.254 1.00 96.38 82 THR A N 1
ATOM 555 C CA . THR A 1 82 ? 2.011 -6.698 -12.528 1.00 96.38 82 THR A CA 1
ATOM 556 C C . THR A 1 82 ? 3.186 -5.748 -12.347 1.00 96.38 82 THR A C 1
ATOM 558 O O . THR A 1 82 ? 3.156 -4.886 -11.470 1.00 96.38 82 THR A O 1
ATOM 561 N N . SER A 1 83 ? 4.201 -5.887 -13.191 1.00 97.19 83 SER A N 1
ATOM 562 C CA . SER A 1 83 ? 5.342 -4.969 -13.245 1.00 97.19 83 SER A CA 1
ATOM 563 C C . SER A 1 83 ? 4.988 -3.679 -13.982 1.00 97.19 83 SER A C 1
ATOM 565 O O . SER A 1 83 ? 4.064 -3.663 -14.794 1.00 97.19 83 SER A O 1
ATOM 567 N N . TYR A 1 84 ? 5.770 -2.627 -13.742 1.00 97.06 84 TYR A N 1
ATOM 568 C CA . TYR A 1 84 ? 5.674 -1.339 -14.434 1.00 97.06 84 TYR A CA 1
ATOM 569 C C . TYR A 1 84 ? 4.281 -0.692 -14.355 1.00 97.06 84 TYR A C 1
ATOM 571 O O . TYR A 1 84 ? 3.683 -0.407 -15.396 1.00 97.06 84 TYR A O 1
ATOM 579 N N . PRO A 1 85 ? 3.739 -0.462 -13.142 1.00 97.44 85 PRO A N 1
ATOM 580 C CA . PRO A 1 85 ? 2.439 0.179 -12.994 1.00 97.44 85 PRO A CA 1
ATOM 581 C C . PRO A 1 85 ? 2.440 1.597 -13.586 1.00 97.44 85 PRO A C 1
ATOM 583 O O . PRO A 1 85 ? 3.492 2.203 -13.820 1.00 97.44 85 PRO A O 1
ATOM 586 N N . GLU A 1 86 ? 1.240 2.115 -13.844 1.00 96.69 86 GLU A N 1
ATOM 587 C CA . GLU A 1 86 ? 1.063 3.455 -14.401 1.00 96.69 86 GLU A CA 1
ATOM 588 C C . GLU A 1 86 ? 1.579 4.544 -13.446 1.00 96.69 86 GLU A C 1
ATOM 590 O O . GLU A 1 86 ? 1.472 4.453 -12.222 1.00 96.69 86 GLU A O 1
ATOM 595 N N . GLU A 1 87 ? 2.160 5.588 -14.029 1.00 96.69 87 GLU A N 1
ATOM 596 C CA . GLU A 1 87 ? 2.745 6.718 -13.308 1.00 96.69 87 GLU A CA 1
ATOM 597 C C . GLU A 1 87 ? 1.675 7.743 -12.914 1.00 96.69 87 GLU A C 1
ATOM 599 O O . GLU A 1 87 ? 0.671 7.901 -13.610 1.00 96.69 87 GLU A O 1
ATOM 604 N N . ARG A 1 88 ? 1.915 8.505 -11.837 1.00 95.81 88 ARG A N 1
ATOM 605 C CA . ARG A 1 88 ? 1.010 9.557 -11.325 1.00 95.81 88 ARG A CA 1
ATOM 606 C C . ARG A 1 88 ? -0.397 9.065 -10.954 1.00 95.81 88 ARG A C 1
ATOM 608 O O . ARG A 1 88 ? -1.342 9.852 -10.923 1.00 95.81 88 ARG A O 1
ATOM 615 N N . LEU A 1 89 ? -0.537 7.772 -10.672 1.00 97.19 89 LEU A N 1
ATOM 616 C CA . LEU A 1 89 ? -1.764 7.143 -10.197 1.00 97.19 89 LEU A CA 1
ATOM 617 C C . LEU A 1 89 ? -1.468 6.247 -8.986 1.00 97.19 89 LEU A C 1
ATOM 619 O O . LEU A 1 89 ? -0.341 5.757 -8.846 1.00 97.19 89 LEU A O 1
ATOM 623 N N . PRO A 1 90 ? -2.464 5.996 -8.114 1.00 98.44 90 PRO A N 1
ATOM 624 C CA . PRO A 1 90 ? -2.319 5.014 -7.052 1.00 98.44 90 PRO A CA 1
ATOM 625 C C . PRO A 1 90 ? -1.934 3.640 -7.607 1.00 98.44 90 PRO A C 1
ATOM 627 O O . PRO A 1 90 ? -2.602 3.101 -8.490 1.00 98.44 90 PRO A O 1
ATOM 630 N N . ILE A 1 91 ? -0.867 3.059 -7.064 1.00 98.62 91 ILE A N 1
ATOM 631 C CA . ILE A 1 91 ? -0.412 1.721 -7.432 1.00 98.62 91 ILE A CA 1
ATOM 632 C C . ILE A 1 91 ? -1.364 0.695 -6.821 1.00 98.62 91 ILE A C 1
ATOM 634 O O . ILE A 1 91 ? -1.592 0.664 -5.609 1.00 98.62 91 ILE A O 1
ATOM 638 N N . ILE A 1 92 ? -1.896 -0.180 -7.670 1.00 98.56 92 ILE A N 1
ATOM 639 C CA . ILE A 1 92 ? -2.850 -1.209 -7.269 1.00 98.56 92 ILE A CA 1
ATOM 640 C C . ILE A 1 92 ? -2.093 -2.485 -6.885 1.00 98.56 92 ILE A C 1
ATOM 642 O O . ILE A 1 92 ? -1.655 -3.243 -7.748 1.00 98.56 92 ILE A O 1
ATOM 646 N N . PHE A 1 93 ? -1.976 -2.753 -5.582 1.00 98.56 93 PHE A N 1
ATOM 647 C CA . PHE A 1 93 ? -1.472 -4.028 -5.068 1.00 98.56 93 PHE A CA 1
ATOM 648 C C . PHE A 1 93 ? -2.641 -5.013 -4.951 1.00 98.56 93 PHE A C 1
ATOM 650 O O . PHE A 1 93 ? -3.391 -5.037 -3.976 1.00 98.56 93 PHE A O 1
ATOM 657 N N . ASN A 1 94 ? -2.830 -5.807 -6.000 1.00 97.50 94 ASN A N 1
ATOM 658 C CA . ASN A 1 94 ? -3.993 -6.673 -6.190 1.00 97.50 94 ASN A CA 1
ATOM 659 C C . ASN A 1 94 ? -3.887 -8.056 -5.512 1.00 97.50 94 ASN A C 1
ATOM 661 O O . ASN A 1 94 ? -4.890 -8.765 -5.410 1.00 97.50 94 ASN A O 1
ATOM 665 N N . LYS A 1 95 ? -2.701 -8.466 -5.046 1.00 97.88 95 LYS A N 1
ATOM 666 C CA . LYS A 1 95 ? -2.469 -9.742 -4.347 1.00 97.88 95 LYS A CA 1
ATOM 667 C C . LYS A 1 95 ? -2.627 -9.535 -2.845 1.00 97.88 95 LYS A C 1
ATOM 669 O O . LYS A 1 95 ? -1.692 -9.129 -2.163 1.00 97.88 95 LYS A O 1
ATOM 674 N N . VAL A 1 96 ? -3.805 -9.834 -2.308 1.00 98.44 96 VAL A N 1
ATOM 675 C CA . VAL A 1 96 ? -4.052 -9.715 -0.864 1.00 98.44 96 VAL A CA 1
ATOM 676 C C . VAL A 1 96 ? -3.390 -10.870 -0.112 1.00 98.44 96 VAL A C 1
ATOM 678 O O . VAL A 1 96 ? -3.770 -12.024 -0.295 1.00 98.44 96 VAL A O 1
ATOM 681 N N . LEU A 1 97 ? -2.416 -10.557 0.749 1.00 98.25 97 LEU A N 1
ATOM 682 C CA . LEU A 1 97 ? -1.796 -11.520 1.668 1.00 98.25 97 LEU A CA 1
ATOM 683 C C . LEU A 1 97 ? -2.503 -11.502 3.028 1.00 98.25 97 LEU A C 1
ATOM 685 O O . LEU A 1 97 ? -2.698 -12.540 3.656 1.00 98.25 97 LEU A O 1
ATOM 689 N N . PHE A 1 98 ? -2.899 -10.308 3.471 1.00 98.44 98 PHE A N 1
ATOM 690 C CA . PHE A 1 98 ? -3.613 -10.062 4.717 1.00 98.44 98 PHE A CA 1
ATOM 691 C C . PHE A 1 98 ? -4.408 -8.752 4.608 1.00 98.44 98 PHE A C 1
ATOM 693 O O . PHE A 1 98 ? -3.899 -7.781 4.053 1.00 98.44 98 PHE A O 1
ATOM 700 N N . ASN A 1 99 ? -5.638 -8.692 5.124 1.00 97.88 99 ASN A N 1
ATOM 701 C CA . ASN A 1 99 ? -6.458 -7.468 5.107 1.00 97.88 99 ASN A CA 1
ATOM 702 C C . ASN A 1 99 ? -7.518 -7.479 6.223 1.00 97.88 99 ASN A C 1
ATOM 704 O O . ASN A 1 99 ? -8.722 -7.507 5.973 1.00 97.88 99 ASN A O 1
ATOM 708 N N . GLU A 1 100 ? -7.070 -7.510 7.476 1.00 95.62 100 GLU A N 1
ATOM 709 C CA . GLU A 1 100 ? -7.960 -7.501 8.639 1.00 95.62 100 GLU A CA 1
ATOM 710 C C . GLU A 1 100 ? -8.617 -6.123 8.805 1.00 95.62 100 GLU A C 1
ATOM 712 O O . GLU A 1 100 ? -7.941 -5.096 8.936 1.00 95.62 100 GLU A O 1
ATOM 717 N N . GLY A 1 101 ? -9.949 -6.122 8.845 1.00 94.12 101 GLY A N 1
ATOM 718 C CA . GLY A 1 101 ? -10.774 -4.914 8.856 1.00 94.12 101 GLY A CA 1
ATOM 719 C C . GLY A 1 101 ? -11.185 -4.437 7.462 1.00 94.12 101 GLY A C 1
ATOM 720 O O . GLY A 1 101 ? -12.000 -3.531 7.371 1.00 94.12 101 GLY A O 1
ATOM 721 N N . GLU A 1 102 ? -10.667 -5.049 6.388 1.00 96.81 102 GLU A N 1
ATOM 722 C CA . GLU A 1 102 ? -11.009 -4.704 4.996 1.00 96.81 102 GLU A CA 1
ATOM 723 C C . GLU A 1 102 ? -10.774 -3.220 4.651 1.00 96.81 102 GLU A C 1
ATOM 725 O O . GLU A 1 102 ? -11.423 -2.642 3.783 1.00 96.81 102 GLU A O 1
ATOM 730 N N . HIS A 1 103 ? -9.818 -2.586 5.334 1.00 98.12 103 HIS A N 1
ATOM 731 C CA . HIS A 1 103 ? -9.513 -1.163 5.171 1.00 98.12 103 HIS A CA 1
ATOM 732 C C . HIS A 1 103 ? -8.589 -0.875 3.982 1.00 98.12 103 HIS A C 1
ATOM 734 O O . HIS A 1 103 ? -8.472 0.275 3.565 1.00 98.12 103 HIS A O 1
ATOM 740 N N . TYR A 1 104 ? -7.925 -1.891 3.422 1.00 98.75 104 TYR A N 1
ATOM 741 C CA . TYR A 1 104 ? -7.257 -1.774 2.129 1.00 98.75 104 TYR A CA 1
ATOM 742 C C . TYR A 1 104 ? -8.198 -2.190 1.001 1.00 98.75 104 TYR A C 1
ATOM 744 O O . TYR A 1 104 ? -8.781 -3.276 1.043 1.00 98.75 104 TYR A O 1
ATOM 752 N N . ASN A 1 105 ? -8.307 -1.357 -0.032 1.00 98.44 105 ASN A N 1
ATOM 753 C CA . ASN A 1 105 ? -9.116 -1.631 -1.209 1.00 98.44 105 ASN A CA 1
ATOM 754 C C . ASN A 1 105 ? -8.225 -2.052 -2.400 1.00 98.44 105 ASN A C 1
ATOM 756 O O . ASN A 1 105 ? -7.591 -1.199 -3.029 1.00 98.44 105 ASN A O 1
ATOM 760 N N . PRO A 1 106 ? -8.210 -3.347 -2.775 1.00 98.06 106 PRO A N 1
ATOM 761 C CA . PRO A 1 106 ? -7.382 -3.852 -3.870 1.00 98.06 106 PRO A CA 1
ATOM 762 C C . PRO A 1 106 ? -7.874 -3.444 -5.263 1.00 98.06 106 PRO A C 1
ATOM 764 O O . PRO A 1 106 ? -7.176 -3.703 -6.235 1.00 98.06 106 PRO A O 1
ATOM 767 N N . ALA A 1 107 ? -9.050 -2.821 -5.391 1.00 97.88 107 ALA A N 1
ATOM 768 C CA . ALA A 1 107 ? -9.506 -2.254 -6.660 1.00 97.88 107 ALA A CA 1
ATOM 769 C C . ALA A 1 107 ? -8.951 -0.842 -6.904 1.00 97.88 107 ALA A C 1
ATOM 771 O O . ALA A 1 107 ? -8.860 -0.417 -8.051 1.00 97.88 107 ALA A O 1
ATOM 772 N N . THR A 1 108 ? -8.595 -0.108 -5.843 1.00 98.12 108 THR A N 1
ATOM 773 C CA . THR A 1 108 ? -8.130 1.288 -5.940 1.00 98.12 108 THR A CA 1
ATOM 774 C C . THR A 1 108 ? -6.673 1.479 -5.541 1.00 98.12 108 THR A C 1
ATOM 776 O O . THR A 1 108 ? -6.113 2.535 -5.815 1.00 98.12 108 THR A O 1
ATOM 779 N N . GLY A 1 109 ? -6.060 0.501 -4.871 1.00 98.38 109 GLY A N 1
ATOM 780 C CA . GLY A 1 109 ? -4.691 0.613 -4.374 1.00 98.38 109 GLY A CA 1
ATOM 781 C C . GLY A 1 109 ? -4.560 1.360 -3.041 1.00 98.38 109 GLY A C 1
ATOM 782 O O . GLY A 1 109 ? -3.445 1.566 -2.559 1.00 98.38 109 GLY A O 1
ATOM 783 N N . LYS A 1 110 ? -5.682 1.784 -2.444 1.00 98.75 110 LYS A N 1
ATOM 784 C CA . LYS A 1 110 ? -5.708 2.691 -1.291 1.00 98.75 110 LYS A CA 1
ATOM 785 C C . LYS A 1 110 ? -6.069 1.980 0.007 1.00 98.75 110 LYS A C 1
ATOM 787 O O . LYS A 1 110 ? -6.990 1.167 0.054 1.00 98.75 110 LYS A O 1
ATOM 792 N N . PHE A 1 111 ? -5.396 2.373 1.079 1.00 98.81 111 PHE A N 1
ATOM 793 C CA . PHE A 1 111 ? -5.838 2.158 2.449 1.00 98.81 111 PHE A CA 1
ATOM 794 C C . PHE A 1 111 ? -6.724 3.326 2.893 1.00 98.81 111 PHE A C 1
ATOM 796 O O . PHE A 1 111 ? -6.334 4.478 2.715 1.00 98.81 111 PHE A O 1
ATOM 803 N N . ILE A 1 112 ? -7.879 3.035 3.488 1.00 98.56 112 ILE A N 1
ATOM 804 C CA . ILE A 1 112 ? -8.811 4.023 4.040 1.00 98.56 112 ILE A CA 1
ATOM 805 C C . ILE A 1 112 ? -8.892 3.807 5.547 1.00 98.56 112 ILE A C 1
ATOM 807 O O . ILE A 1 112 ? -9.301 2.751 6.031 1.00 98.56 112 ILE A O 1
ATOM 811 N N . CYS A 1 113 ? -8.491 4.814 6.310 1.00 98.00 113 CYS A N 1
ATOM 812 C CA . CYS A 1 113 ? -8.467 4.730 7.757 1.00 98.00 113 CYS A CA 1
ATOM 813 C C . CYS A 1 113 ? -9.887 4.621 8.335 1.00 98.00 113 CYS A C 1
ATOM 815 O O . CYS A 1 113 ? -10.718 5.501 8.136 1.00 98.00 113 CYS A O 1
ATOM 817 N N . ALA A 1 114 ? -10.163 3.576 9.118 1.00 95.56 114 ALA A N 1
ATOM 818 C CA . ALA A 1 114 ? -11.424 3.466 9.860 1.00 95.56 114 ALA A CA 1
ATOM 819 C C . ALA A 1 114 ? -11.325 3.950 11.314 1.00 95.56 114 ALA A C 1
ATOM 821 O O . ALA A 1 114 ? -12.317 4.374 11.907 1.00 95.56 114 ALA A O 1
ATOM 822 N N . PHE A 1 115 ? -10.135 3.869 11.920 1.00 94.94 115 PHE A N 1
ATOM 823 C CA . PHE A 1 115 ? -9.940 4.168 13.339 1.00 94.94 115 PHE A CA 1
ATOM 824 C C . PHE A 1 115 ? -8.860 5.229 13.533 1.00 94.94 115 PHE A C 1
ATOM 826 O O . PHE A 1 115 ? -7.735 5.001 13.086 1.00 94.94 115 PHE A O 1
ATOM 833 N N . PRO A 1 116 ? -9.135 6.322 14.270 1.00 96.31 116 PRO A N 1
ATOM 834 C CA . PRO A 1 116 ? -8.127 7.337 14.523 1.00 96.31 116 PRO A CA 1
ATOM 835 C C . PRO A 1 116 ? -6.984 6.760 15.354 1.00 96.31 116 PRO A C 1
ATOM 837 O O . PRO A 1 116 ? -7.206 6.055 16.352 1.00 96.31 116 PRO A O 1
ATOM 840 N N . GLY A 1 117 ? -5.752 7.078 14.975 1.00 96.38 117 GLY A N 1
ATOM 841 C CA . GLY A 1 117 ? -4.586 6.571 15.679 1.00 96.38 117 GLY A CA 1
ATOM 842 C C . GLY A 1 117 ? -3.278 6.722 14.926 1.00 96.38 117 GLY A C 1
ATOM 843 O O . GLY A 1 117 ? -3.190 7.361 13.885 1.00 96.38 117 GLY A O 1
ATOM 844 N N . ILE A 1 118 ? -2.246 6.117 15.500 1.00 97.38 118 ILE A N 1
ATOM 845 C CA . ILE A 1 118 ? -0.899 6.051 14.949 1.00 97.38 118 ILE A CA 1
ATOM 846 C C . ILE A 1 118 ? -0.789 4.764 14.138 1.00 97.38 118 ILE A C 1
ATOM 848 O O . ILE A 1 118 ? -0.999 3.679 14.684 1.00 97.38 118 ILE A O 1
ATOM 852 N N . TYR A 1 119 ? -0.430 4.892 12.869 1.00 98.56 119 TYR A N 1
ATOM 853 C CA . TYR A 1 119 ? -0.233 3.795 11.931 1.00 98.56 119 TYR A CA 1
ATOM 854 C C . TYR A 1 119 ? 1.226 3.713 11.508 1.00 98.56 119 TYR A C 1
ATOM 856 O O . TYR A 1 119 ? 1.890 4.736 11.350 1.00 98.56 119 TYR A O 1
ATOM 864 N N . TYR A 1 120 ? 1.709 2.493 11.314 1.00 98.75 120 TYR A N 1
ATOM 865 C CA . TYR A 1 120 ? 2.975 2.221 10.646 1.00 98.75 120 TYR A CA 1
ATOM 866 C C . TYR A 1 120 ? 2.685 1.732 9.236 1.00 98.75 120 TYR A C 1
ATOM 868 O O . TYR A 1 120 ? 1.815 0.879 9.061 1.00 98.75 120 TYR A O 1
ATOM 876 N N . PHE A 1 121 ? 3.418 2.256 8.261 1.00 98.88 121 PHE A N 1
ATOM 877 C CA . PHE A 1 121 ? 3.384 1.798 6.879 1.00 98.88 121 PHE A CA 1
ATOM 878 C C . PHE A 1 121 ? 4.794 1.457 6.424 1.00 98.88 121 PHE A C 1
ATOM 880 O O . PHE A 1 121 ? 5.733 2.198 6.721 1.00 98.88 121 PHE A O 1
ATOM 887 N N . SER A 1 122 ? 4.922 0.371 5.674 1.00 98.81 122 SER A N 1
ATOM 888 C CA . SER A 1 122 ? 6.172 -0.054 5.056 1.00 98.81 122 SER A CA 1
ATOM 889 C C . SER A 1 122 ? 5.927 -0.625 3.670 1.00 98.81 122 SER A C 1
ATOM 891 O O . SER A 1 122 ? 4.879 -1.209 3.396 1.00 98.81 122 SER A O 1
ATOM 893 N N . TYR A 1 123 ? 6.910 -0.473 2.801 1.00 98.81 123 TYR A N 1
ATOM 894 C CA . TYR A 1 123 ? 6.938 -1.100 1.492 1.00 98.81 123 TYR A CA 1
ATOM 895 C C . TYR A 1 123 ? 8.333 -1.611 1.184 1.00 98.81 123 TYR A C 1
ATOM 897 O O . TYR A 1 123 ? 9.322 -0.996 1.584 1.00 98.81 123 TYR A O 1
ATOM 905 N N . ASP A 1 124 ? 8.367 -2.713 0.448 1.00 98.44 124 ASP A N 1
ATOM 906 C CA . ASP A 1 124 ? 9.568 -3.392 -0.020 1.00 98.44 124 ASP A CA 1
ATOM 907 C C . ASP A 1 124 ? 9.355 -3.684 -1.502 1.00 98.44 124 ASP A C 1
ATOM 909 O O . ASP A 1 124 ? 8.494 -4.487 -1.869 1.00 98.44 124 ASP A O 1
ATOM 913 N N . ILE A 1 125 ? 10.067 -2.965 -2.363 1.00 98.31 125 ILE A N 1
ATOM 914 C CA . ILE A 1 125 ? 9.819 -2.944 -3.801 1.00 98.31 125 ILE A CA 1
ATOM 915 C C . ILE A 1 125 ? 11.011 -3.550 -4.523 1.00 98.31 125 ILE A C 1
ATOM 917 O O . ILE A 1 125 ? 12.098 -2.979 -4.520 1.00 98.31 125 ILE A O 1
ATOM 921 N N . THR A 1 126 ? 10.782 -4.677 -5.192 1.00 97.56 126 THR A N 1
ATOM 922 C CA . THR A 1 126 ? 11.722 -5.191 -6.186 1.00 97.56 126 THR A CA 1
ATOM 923 C C . THR A 1 126 ? 11.646 -4.306 -7.422 1.00 97.56 126 THR A C 1
ATOM 925 O O . THR A 1 126 ? 10.554 -3.974 -7.890 1.00 97.56 126 THR A O 1
ATOM 928 N N . LEU A 1 127 ? 12.795 -3.936 -7.976 1.00 94.94 127 LEU A N 1
ATOM 929 C CA . LEU A 1 127 ? 12.876 -3.064 -9.143 1.00 94.94 127 LEU A CA 1
ATOM 930 C C . LEU A 1 127 ? 13.756 -3.672 -10.241 1.00 94.94 127 LEU A C 1
ATOM 932 O O . LEU A 1 127 ? 14.699 -4.404 -9.960 1.00 94.94 127 LEU A O 1
ATOM 936 N N . ALA A 1 128 ? 13.388 -3.451 -11.508 1.00 95.19 128 ALA A N 1
ATOM 937 C CA . ALA A 1 128 ? 13.993 -4.114 -12.669 1.00 95.19 128 ALA A CA 1
ATOM 938 C C . ALA A 1 128 ? 13.941 -3.250 -13.936 1.00 95.19 128 ALA A C 1
ATOM 940 O O . ALA A 1 128 ? 12.902 -2.668 -14.241 1.00 95.19 128 ALA A O 1
ATOM 941 N N . ASN A 1 129 ? 15.011 -3.251 -14.738 1.00 92.31 129 ASN A N 1
ATOM 942 C CA . ASN A 1 129 ? 15.151 -2.592 -16.055 1.00 92.31 129 ASN A CA 1
ATOM 943 C C . ASN A 1 129 ? 14.985 -1.057 -16.116 1.00 92.31 129 ASN A C 1
ATOM 945 O O . ASN A 1 129 ? 15.454 -0.447 -17.072 1.00 92.31 129 ASN A O 1
ATOM 949 N N . LYS A 1 130 ? 14.325 -0.430 -15.139 1.00 94.38 130 LYS A N 1
ATOM 950 C CA . LYS A 1 130 ? 14.144 1.023 -15.016 1.00 94.38 130 LYS A CA 1
ATOM 951 C C . LYS A 1 130 ? 14.448 1.450 -13.582 1.00 94.38 130 LYS A C 1
ATOM 953 O O . LYS A 1 130 ? 14.405 0.611 -12.677 1.00 94.38 130 LYS A O 1
ATOM 958 N N . HIS A 1 131 ? 14.722 2.734 -13.368 1.00 96.00 131 HIS A N 1
ATOM 959 C CA . HIS A 1 131 ? 14.830 3.269 -12.012 1.00 96.00 131 HIS A CA 1
ATOM 960 C C . HIS A 1 131 ? 13.441 3.437 -11.377 1.00 96.00 131 HIS A C 1
ATOM 962 O O . HIS A 1 131 ? 12.409 3.362 -12.057 1.00 96.00 131 HIS A O 1
ATOM 968 N N . LEU A 1 132 ? 13.411 3.620 -10.059 1.00 97.69 132 LEU A N 1
ATOM 969 C CA . LEU A 1 132 ? 12.179 3.772 -9.294 1.00 97.69 132 LEU A CA 1
ATOM 970 C C . LEU A 1 132 ? 12.129 5.143 -8.624 1.00 97.69 132 LEU A C 1
ATOM 972 O O . LEU A 1 132 ? 13.062 5.533 -7.931 1.00 97.69 132 LEU A O 1
ATOM 976 N N . ALA A 1 133 ? 10.997 5.833 -8.758 1.00 97.88 133 ALA A N 1
ATOM 977 C CA . ALA A 1 133 ? 10.668 7.021 -7.974 1.00 97.88 133 ALA A CA 1
ATOM 978 C C . ALA A 1 133 ? 9.273 6.858 -7.356 1.00 97.88 133 ALA A C 1
ATOM 980 O O . ALA A 1 133 ? 8.269 7.275 -7.937 1.00 97.88 133 ALA A O 1
ATOM 981 N N . ILE A 1 134 ? 9.207 6.233 -6.179 1.00 98.31 134 ILE A N 1
ATOM 982 C CA . ILE A 1 134 ? 7.955 5.910 -5.485 1.00 98.31 134 ILE A CA 1
ATOM 983 C C . ILE A 1 134 ? 7.766 6.794 -4.254 1.00 98.31 134 ILE A C 1
ATOM 985 O O . ILE A 1 134 ? 8.716 7.128 -3.547 1.00 98.31 134 ILE A O 1
ATOM 989 N N . GLY A 1 135 ? 6.532 7.192 -3.981 1.00 98.44 135 GLY A N 1
ATOM 990 C CA . GLY A 1 135 ? 6.184 7.975 -2.805 1.00 98.44 135 GLY A CA 1
ATOM 991 C C . GLY A 1 135 ? 5.011 7.371 -2.060 1.00 98.44 135 GLY A C 1
ATOM 992 O O . GLY A 1 135 ? 4.067 6.879 -2.674 1.00 98.44 135 GLY A O 1
ATOM 993 N N . LEU A 1 136 ? 5.057 7.461 -0.732 1.00 98.81 136 LEU A N 1
ATOM 994 C CA . LEU A 1 136 ? 3.899 7.204 0.112 1.00 98.81 136 LEU A CA 1
ATOM 995 C C . LEU A 1 136 ? 3.102 8.489 0.266 1.00 98.81 136 LEU A C 1
ATOM 997 O O . LEU A 1 136 ? 3.614 9.503 0.748 1.00 98.81 136 LEU A O 1
ATOM 1001 N N . VAL A 1 137 ? 1.846 8.432 -0.151 1.00 98.81 137 VAL A N 1
ATOM 1002 C CA . VAL A 1 137 ? 0.933 9.565 -0.221 1.00 98.81 137 VAL A CA 1
ATOM 1003 C C . VAL A 1 137 ? -0.117 9.422 0.868 1.00 98.81 137 VAL A C 1
ATOM 1005 O O . VAL A 1 137 ? -0.659 8.342 1.070 1.00 98.81 137 VAL A O 1
ATOM 1008 N N . HIS A 1 138 ? -0.404 10.515 1.569 1.00 98.62 138 HIS A N 1
ATOM 1009 C CA . HIS A 1 138 ? -1.511 10.624 2.514 1.00 98.62 138 HIS A CA 1
ATOM 1010 C C . HIS A 1 138 ? -2.337 11.857 2.141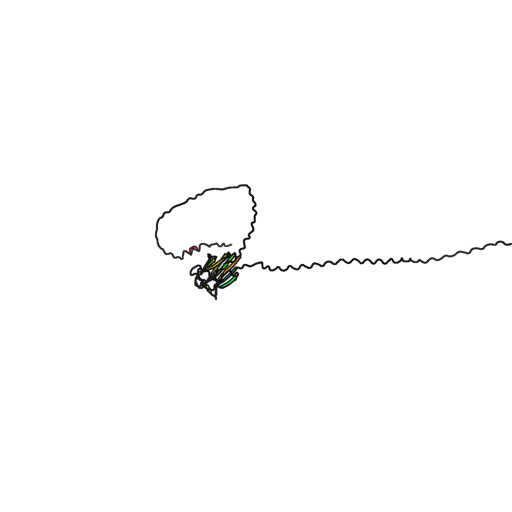 1.00 98.62 138 HIS A C 1
ATOM 1012 O O . HIS A 1 138 ? -1.809 12.972 2.156 1.00 98.62 138 HIS A O 1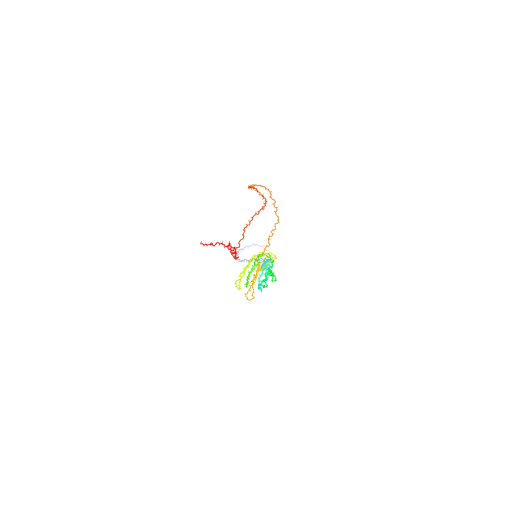
ATOM 1018 N N . ASN A 1 139 ? -3.612 11.649 1.794 1.00 98.06 139 ASN A N 1
ATOM 1019 C CA . ASN A 1 139 ? -4.552 12.693 1.360 1.00 98.06 139 ASN A CA 1
ATOM 1020 C C . ASN A 1 139 ? -3.971 13.613 0.265 1.00 98.06 139 ASN A C 1
ATOM 1022 O O . ASN A 1 139 ? -4.079 14.836 0.327 1.00 98.06 139 ASN A O 1
ATOM 1026 N N . GLY A 1 140 ? -3.295 13.022 -0.725 1.00 96.75 140 GLY A N 1
ATOM 1027 C CA . GLY A 1 140 ? -2.699 13.736 -1.861 1.00 96.75 140 GLY A CA 1
ATOM 1028 C C . GLY A 1 140 ? -1.345 14.398 -1.578 1.00 96.75 140 GLY A C 1
ATOM 1029 O O . GLY A 1 140 ? -0.760 14.993 -2.479 1.00 96.75 140 GLY A O 1
ATOM 1030 N N . GLN A 1 141 ? -0.816 14.294 -0.355 1.00 98.00 141 GLN A N 1
ATOM 1031 C CA . GLN A 1 141 ? 0.502 14.820 0.005 1.00 98.00 141 GLN A CA 1
ATOM 1032 C C . GLN A 1 141 ? 1.521 13.696 0.195 1.00 98.00 141 GLN A C 1
ATOM 1034 O O . GLN A 1 141 ? 1.291 12.758 0.960 1.00 98.00 141 GLN A O 1
ATOM 1039 N N . TYR A 1 142 ? 2.684 13.818 -0.448 1.00 98.31 142 TYR A N 1
ATOM 1040 C CA . TYR A 1 142 ? 3.803 12.900 -0.235 1.00 98.31 142 TYR A CA 1
ATOM 1041 C C . TYR A 1 142 ? 4.344 13.033 1.192 1.00 98.31 142 TYR A C 1
ATOM 1043 O O . TYR A 1 142 ? 4.739 14.117 1.622 1.00 98.31 142 TYR A O 1
ATOM 1051 N N . ARG A 1 143 ? 4.375 11.919 1.922 1.00 98.06 143 ARG A N 1
ATOM 1052 C CA . ARG A 1 143 ? 4.924 11.827 3.281 1.00 98.06 143 ARG A CA 1
ATOM 1053 C C . ARG A 1 143 ? 6.373 11.385 3.269 1.00 98.06 143 ARG A C 1
ATOM 1055 O O . ARG A 1 143 ? 7.186 11.971 3.972 1.00 98.06 143 ARG A O 1
ATOM 1062 N N . ILE A 1 144 ? 6.682 10.385 2.451 1.00 98.12 144 ILE A N 1
ATOM 1063 C CA . ILE A 1 144 ? 8.047 9.959 2.151 1.00 98.12 144 ILE A CA 1
ATOM 1064 C C . ILE A 1 144 ? 8.171 9.701 0.653 1.00 98.12 144 ILE A C 1
ATOM 1066 O O . ILE A 1 144 ? 7.190 9.346 -0.006 1.00 98.12 144 ILE A O 1
ATOM 1070 N N . LYS A 1 145 ? 9.374 9.914 0.124 1.00 98.19 145 LYS A N 1
ATOM 1071 C CA . LYS A 1 145 ? 9.752 9.620 -1.257 1.00 98.19 145 LYS A CA 1
ATOM 1072 C C . LYS A 1 145 ? 10.996 8.747 -1.223 1.00 98.19 145 LYS A C 1
ATOM 1074 O O . LYS A 1 145 ? 11.932 9.057 -0.491 1.00 98.19 145 LYS A O 1
ATOM 1079 N N . THR A 1 146 ? 10.996 7.695 -2.024 1.00 98.31 146 THR A N 1
ATOM 1080 C CA . THR A 1 146 ? 12.129 6.800 -2.225 1.00 98.31 146 THR A CA 1
ATOM 1081 C C . THR A 1 146 ? 12.490 6.845 -3.700 1.00 98.31 146 THR A C 1
ATOM 1083 O O . THR A 1 146 ? 11.632 6.651 -4.563 1.00 98.31 146 THR A O 1
ATOM 1086 N N . PHE A 1 147 ? 13.756 7.137 -3.973 1.00 97.44 147 PHE A N 1
ATOM 1087 C CA . PHE A 1 147 ? 14.330 7.050 -5.304 1.00 97.44 147 PHE A CA 1
ATOM 1088 C C . PHE A 1 147 ? 15.434 6.005 -5.285 1.00 97.44 147 PHE A C 1
ATOM 1090 O O . PHE A 1 147 ? 16.224 5.975 -4.342 1.00 97.44 147 PHE A O 1
ATOM 1097 N N . ASP A 1 148 ? 15.477 5.183 -6.320 1.00 96.19 148 ASP A N 1
ATOM 1098 C CA . ASP A 1 148 ? 16.494 4.158 -6.487 1.00 96.19 148 ASP A CA 1
ATOM 1099 C C . ASP A 1 148 ? 16.908 4.084 -7.956 1.00 96.19 148 ASP A C 1
ATOM 1101 O O . ASP A 1 148 ? 16.071 3.846 -8.834 1.00 96.19 148 ASP A O 1
ATOM 1105 N N . ALA A 1 149 ? 18.199 4.321 -8.204 1.00 94.25 149 ALA A N 1
ATOM 1106 C CA . ALA A 1 149 ? 18.819 4.279 -9.516 1.00 94.25 149 ALA A CA 1
ATOM 1107 C C . ALA A 1 149 ? 19.240 2.848 -9.871 1.00 94.25 149 ALA A C 1
ATOM 1109 O O . ALA A 1 149 ? 20.360 2.424 -9.592 1.00 94.25 149 ALA A O 1
ATOM 1110 N N . ASN A 1 150 ? 18.376 2.128 -10.585 1.00 88.38 150 ASN A N 1
ATOM 1111 C CA . ASN A 1 150 ? 18.731 0.802 -11.083 1.00 88.38 150 ASN A CA 1
ATOM 1112 C C . ASN A 1 150 ? 19.879 0.875 -12.113 1.00 88.38 150 ASN A C 1
ATOM 1114 O O . ASN A 1 150 ? 19.704 1.436 -13.197 1.00 88.38 150 ASN A O 1
ATOM 1118 N N . THR A 1 151 ? 21.035 0.300 -11.771 1.00 80.25 151 THR A N 1
ATOM 1119 C CA . THR A 1 151 ? 22.248 0.246 -12.612 1.00 80.25 151 THR A CA 1
ATOM 1120 C C . THR A 1 151 ? 22.575 -1.166 -13.126 1.00 80.25 151 THR A C 1
ATOM 1122 O O . THR A 1 151 ? 23.558 -1.340 -13.849 1.00 80.25 151 THR A O 1
ATOM 1125 N N . GLY A 1 152 ? 21.749 -2.180 -12.824 1.00 68.06 152 GLY A N 1
ATOM 1126 C CA . GLY A 1 152 ? 21.939 -3.546 -13.321 1.00 68.06 152 GLY A CA 1
ATOM 1127 C C . GLY A 1 152 ? 20.942 -4.573 -12.771 1.00 68.06 152 GLY A C 1
ATOM 1128 O O . GLY A 1 152 ? 20.830 -4.754 -11.566 1.00 68.06 152 GLY A O 1
ATOM 1129 N N . ASN A 1 153 ? 20.283 -5.296 -13.687 1.00 80.56 153 ASN A N 1
ATOM 1130 C CA . ASN A 1 153 ? 19.288 -6.367 -13.504 1.00 80.56 153 ASN A CA 1
ATOM 1131 C C . ASN A 1 153 ? 18.168 -6.075 -12.490 1.00 80.56 153 ASN A C 1
ATOM 1133 O O . ASN A 1 153 ? 17.052 -5.758 -12.909 1.00 80.56 153 ASN A O 1
ATOM 1137 N N . HIS A 1 154 ? 18.445 -6.203 -11.192 1.00 90.56 154 HIS A N 1
ATOM 1138 C CA . HIS A 1 154 ? 17.457 -6.111 -10.123 1.00 90.56 154 HIS A CA 1
ATOM 1139 C C . HIS A 1 154 ? 18.064 -5.526 -8.851 1.00 90.56 154 HIS A C 1
ATOM 1141 O O . HIS A 1 154 ? 19.175 -5.897 -8.478 1.00 90.56 154 HIS A O 1
ATOM 1147 N N . ASP A 1 155 ? 17.301 -4.684 -8.164 1.00 94.38 155 ASP A N 1
ATOM 1148 C CA . ASP A 1 155 ? 17.634 -4.149 -6.840 1.00 94.38 155 ASP A CA 1
ATOM 1149 C C . ASP A 1 155 ? 16.345 -4.086 -5.982 1.00 94.38 155 ASP A C 1
ATOM 1151 O O . ASP A 1 155 ? 15.259 -4.469 -6.451 1.00 94.38 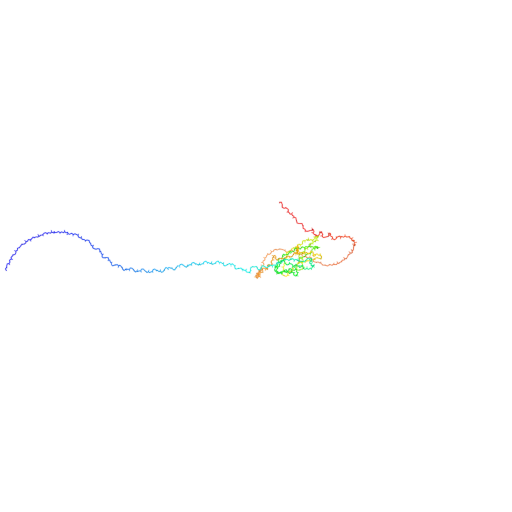155 ASP A O 1
ATOM 1155 N N . VAL A 1 156 ? 16.445 -3.674 -4.718 1.00 95.50 156 VAL A N 1
ATOM 1156 C CA . VAL A 1 156 ? 15.319 -3.568 -3.785 1.00 95.50 156 VAL A CA 1
ATOM 1157 C C . VAL A 1 156 ? 15.332 -2.214 -3.087 1.00 95.50 156 VAL A C 1
ATOM 1159 O O . VAL A 1 156 ? 16.237 -1.905 -2.317 1.00 95.50 156 VAL A O 1
ATOM 1162 N N . ALA A 1 157 ? 14.247 -1.463 -3.264 1.00 97.00 157 ALA A N 1
ATOM 1163 C CA . ALA A 1 157 ? 14.005 -0.224 -2.542 1.00 97.00 157 ALA A CA 1
ATOM 1164 C C . ALA A 1 157 ? 12.923 -0.414 -1.482 1.00 97.00 157 ALA A C 1
ATOM 1166 O O . ALA A 1 157 ? 11.795 -0.811 -1.783 1.00 97.00 157 ALA A O 1
ATOM 1167 N N . SER A 1 158 ? 13.239 -0.030 -0.249 1.00 98.25 158 SER A N 1
ATOM 1168 C CA . SER A 1 158 ? 12.294 -0.067 0.864 1.00 98.25 158 SER A CA 1
ATOM 1169 C C . SER A 1 158 ? 12.091 1.311 1.475 1.00 98.25 158 SER A C 1
ATOM 1171 O O . SER A 1 158 ? 12.954 2.190 1.428 1.00 98.25 158 SER A O 1
ATOM 1173 N N . GLY A 1 159 ? 10.933 1.507 2.090 1.00 98.44 159 GLY A N 1
ATOM 1174 C CA . GLY A 1 159 ? 10.628 2.715 2.840 1.00 98.44 159 GLY A CA 1
ATOM 1175 C C . GLY A 1 159 ? 9.587 2.437 3.904 1.00 98.44 159 GLY A C 1
ATOM 1176 O O . GLY A 1 159 ? 8.732 1.566 3.757 1.00 98.44 159 GLY A O 1
ATOM 1177 N N . SER A 1 160 ? 9.667 3.166 5.012 1.00 98.62 160 SER A N 1
ATOM 1178 C CA . SER A 1 160 ? 8.661 3.080 6.063 1.00 98.62 160 SER A CA 1
ATOM 1179 C C . SER A 1 160 ? 8.522 4.391 6.812 1.00 98.62 160 SER A C 1
ATOM 1181 O O . SER A 1 160 ? 9.446 5.202 6.863 1.00 98.62 160 SER A O 1
ATOM 1183 N N . THR A 1 161 ? 7.342 4.620 7.375 1.00 98.56 161 THR A N 1
ATOM 1184 C CA . THR A 1 161 ? 7.085 5.788 8.213 1.00 98.56 161 THR A CA 1
ATOM 1185 C C . THR A 1 161 ? 5.912 5.539 9.156 1.00 98.56 161 THR A C 1
ATOM 1187 O O . THR A 1 161 ? 5.124 4.606 8.984 1.00 98.56 161 THR A O 1
ATOM 1190 N N . VAL A 1 162 ? 5.807 6.391 10.171 1.00 98.50 162 VAL A N 1
ATOM 1191 C CA . VAL A 1 162 ? 4.712 6.403 11.136 1.00 98.50 162 VAL A CA 1
ATOM 1192 C C . VAL A 1 162 ? 3.871 7.648 10.894 1.00 98.50 162 VAL A C 1
ATOM 1194 O O . VAL A 1 162 ? 4.397 8.759 10.862 1.00 98.50 162 VAL A O 1
ATOM 1197 N N . ILE A 1 163 ? 2.560 7.476 10.736 1.00 97.94 163 ILE A N 1
ATOM 1198 C CA . ILE A 1 163 ? 1.629 8.567 10.436 1.00 97.94 163 ILE A CA 1
ATOM 1199 C C . ILE A 1 163 ? 0.453 8.501 11.403 1.00 97.94 163 ILE A C 1
ATOM 1201 O O . ILE A 1 163 ? -0.084 7.433 11.691 1.00 97.94 163 ILE A O 1
ATOM 1205 N N . TYR A 1 164 ? 0.048 9.660 11.910 1.00 97.81 164 TYR A N 1
ATOM 1206 C CA . TYR A 1 164 ? -1.222 9.796 12.604 1.00 97.81 164 TYR A CA 1
ATOM 1207 C C . TYR A 1 164 ? -2.346 9.996 11.579 1.00 97.81 164 TYR A C 1
ATOM 1209 O O . TYR A 1 164 ? -2.251 10.910 10.760 1.00 97.81 164 TYR A O 1
ATOM 1217 N N . LEU A 1 165 ? -3.392 9.171 11.647 1.00 98.19 165 LEU A N 1
ATOM 1218 C CA . LEU A 1 165 ? -4.543 9.214 10.742 1.00 98.19 165 LEU A CA 1
ATOM 1219 C C . LEU A 1 165 ? -5.844 9.472 11.505 1.00 98.19 165 LEU A C 1
ATOM 1221 O O . LEU A 1 165 ? -6.028 9.001 12.634 1.00 98.19 165 LEU A O 1
ATOM 1225 N N . GLN A 1 166 ? -6.750 10.192 10.857 1.00 97.69 166 GLN A N 1
ATOM 1226 C CA . GLN A 1 166 ? -8.162 10.340 11.194 1.00 97.69 166 GLN A CA 1
ATOM 1227 C C . GLN A 1 166 ? -9.010 9.371 10.356 1.00 97.69 166 GLN A C 1
ATOM 1229 O O . GLN A 1 166 ? -8.515 8.837 9.363 1.00 97.69 166 GLN A O 1
ATOM 1234 N N . PRO A 1 167 ? -10.267 9.089 10.746 1.00 96.94 167 PRO A N 1
ATOM 1235 C CA . PRO A 1 167 ? -11.180 8.334 9.896 1.00 96.94 167 PRO A CA 1
ATOM 1236 C C . PRO A 1 167 ? -11.293 8.967 8.510 1.00 96.94 167 PRO A C 1
ATOM 1238 O O . PRO A 1 167 ? -11.283 10.189 8.403 1.00 96.94 167 PRO A O 1
ATOM 1241 N N . GLU A 1 168 ? -11.429 8.124 7.490 1.00 97.19 168 GLU A N 1
ATOM 1242 C CA . GLU A 1 168 ? -11.548 8.486 6.070 1.00 97.19 168 GLU A CA 1
ATOM 1243 C C . GLU A 1 168 ? -10.258 9.012 5.420 1.00 97.19 168 GLU A C 1
ATOM 1245 O O . GLU A 1 168 ? -10.225 9.144 4.198 1.00 97.19 168 GLU A O 1
ATOM 1250 N N . ASP A 1 169 ? -9.176 9.217 6.183 1.00 98.62 169 ASP A N 1
ATOM 1251 C CA . ASP A 1 169 ? -7.864 9.505 5.598 1.00 98.62 169 ASP A CA 1
ATOM 1252 C C . ASP A 1 169 ? -7.422 8.353 4.683 1.00 98.62 169 ASP A C 1
ATOM 1254 O O . ASP A 1 169 ? -7.484 7.173 5.048 1.00 98.62 169 ASP A O 1
ATOM 1258 N N . GLU A 1 170 ? -6.927 8.711 3.503 1.00 98.69 170 GLU A N 1
ATOM 1259 C CA . GLU A 1 170 ? -6.459 7.783 2.484 1.00 98.69 170 GLU A CA 1
ATOM 1260 C C . GLU A 1 170 ? -4.929 7.734 2.452 1.00 98.69 170 GLU A C 1
ATOM 1262 O O . GLU A 1 170 ? -4.261 8.775 2.439 1.00 98.69 170 GLU A O 1
ATOM 1267 N N . VAL A 1 171 ? -4.368 6.525 2.363 1.00 98.88 171 VAL A N 1
ATOM 1268 C CA . VAL A 1 171 ? -2.926 6.287 2.198 1.00 98.88 171 VAL A CA 1
ATOM 1269 C C . VAL A 1 171 ? -2.672 5.325 1.039 1.00 98.88 171 VAL A C 1
ATOM 1271 O O . VAL A 1 171 ? -3.310 4.278 0.947 1.00 98.88 171 VAL A O 1
ATOM 1274 N N . TRP A 1 172 ? -1.734 5.658 0.151 1.00 98.88 172 TRP A N 1
ATOM 1275 C CA . TRP A 1 172 ? -1.353 4.812 -0.988 1.00 98.88 172 TRP A CA 1
ATOM 1276 C C . TRP A 1 172 ? 0.104 5.023 -1.406 1.00 98.88 172 TRP A C 1
ATOM 1278 O O . TRP A 1 172 ? 0.788 5.908 -0.889 1.00 98.88 172 TRP A O 1
ATOM 1288 N N . LEU A 1 173 ? 0.569 4.206 -2.353 1.00 98.81 173 LEU A N 1
ATOM 1289 C CA . LEU A 1 173 ? 1.845 4.399 -3.038 1.00 98.81 173 LEU A CA 1
ATOM 1290 C C . LEU A 1 173 ? 1.622 4.873 -4.467 1.00 98.81 173 LEU A C 1
ATOM 1292 O O . LEU A 1 173 ? 0.689 4.430 -5.131 1.00 98.81 173 LEU A O 1
ATOM 1296 N N . GLU A 1 174 ? 2.498 5.745 -4.941 1.00 98.38 174 GLU A N 1
ATOM 1297 C CA . GLU A 1 174 ? 2.411 6.350 -6.268 1.00 98.38 174 GLU A CA 1
ATOM 1298 C C . GLU A 1 174 ? 3.809 6.550 -6.854 1.00 98.38 174 GLU A C 1
ATOM 1300 O O . GLU A 1 174 ? 4.732 6.949 -6.140 1.00 98.38 174 GLU A O 1
ATOM 1305 N N . ILE A 1 175 ? 3.965 6.314 -8.158 1.00 98.19 175 ILE A N 1
ATOM 1306 C CA . ILE A 1 175 ? 5.171 6.723 -8.885 1.00 98.19 175 ILE A CA 1
ATOM 1307 C C . ILE A 1 175 ? 5.036 8.194 -9.258 1.00 98.19 175 ILE A C 1
ATOM 1309 O O . ILE A 1 175 ? 4.162 8.566 -10.043 1.00 98.19 175 ILE A O 1
ATOM 1313 N N . PHE A 1 176 ? 5.901 9.033 -8.692 1.00 95.75 176 PHE A N 1
ATOM 1314 C CA . PHE A 1 176 ? 5.762 10.490 -8.776 1.00 95.75 176 PHE A CA 1
ATOM 1315 C C . PHE A 1 176 ? 6.598 11.134 -9.887 1.00 95.75 176 PHE A C 1
ATOM 1317 O O . PHE A 1 176 ? 6.466 12.335 -10.127 1.00 95.75 176 PHE A O 1
ATOM 1324 N N . PHE A 1 177 ? 7.477 10.375 -10.546 1.00 94.56 177 PHE A N 1
ATOM 1325 C CA . PHE A 1 177 ? 8.377 10.891 -11.576 1.00 94.56 177 PHE A CA 1
ATOM 1326 C C . PHE A 1 177 ? 8.234 10.121 -12.887 1.00 94.56 177 PHE A C 1
ATOM 1328 O O . PHE A 1 177 ? 8.011 8.912 -12.886 1.00 94.56 177 PHE A O 1
ATOM 1335 N N . THR A 1 178 ? 8.365 10.841 -14.000 1.00 94.06 178 THR A N 1
ATOM 1336 C CA . THR A 1 178 ? 8.184 10.276 -15.339 1.00 94.06 178 THR A CA 1
ATOM 1337 C C . THR A 1 178 ? 9.304 9.300 -15.683 1.00 94.06 178 THR A C 1
ATOM 1339 O O . THR A 1 178 ? 10.476 9.599 -15.451 1.00 94.06 178 THR A O 1
ATOM 1342 N N . ASP A 1 179 ? 8.945 8.169 -16.284 1.00 93.06 179 ASP A N 1
ATOM 1343 C CA . ASP A 1 179 ? 9.849 7.100 -16.720 1.00 93.06 179 ASP A CA 1
ATOM 1344 C C . ASP A 1 179 ? 10.574 6.361 -15.577 1.00 93.06 179 ASP A C 1
ATOM 1346 O O . ASP A 1 179 ? 11.494 5.581 -15.811 1.00 93.06 179 ASP A O 1
ATOM 1350 N N . GLN A 1 180 ? 10.131 6.556 -14.331 1.00 95.69 180 GLN A N 1
ATOM 1351 C CA . GLN A 1 180 ? 10.719 5.950 -13.127 1.00 95.69 180 GLN A CA 1
ATOM 1352 C C . GLN A 1 180 ? 9.778 4.921 -12.482 1.00 95.69 180 GLN A C 1
ATOM 1354 O O . GLN A 1 180 ? 9.655 4.838 -11.256 1.00 95.69 180 GLN A O 1
ATOM 1359 N N . ASN A 1 181 ? 9.066 4.151 -13.309 1.00 97.00 181 ASN A N 1
ATOM 1360 C CA . ASN A 1 181 ? 8.135 3.109 -12.874 1.00 97.00 181 ASN A CA 1
ATOM 1361 C C . ASN A 1 181 ? 8.766 1.712 -12.793 1.00 97.00 181 ASN A C 1
ATOM 1363 O O . ASN A 1 181 ? 8.083 0.720 -13.026 1.00 97.00 181 ASN A O 1
ATOM 1367 N N . GLY A 1 182 ? 10.052 1.609 -12.446 1.00 97.06 182 GLY A N 1
ATOM 1368 C CA . GLY A 1 182 ? 10.810 0.352 -12.427 1.00 97.06 182 GLY A CA 1
ATOM 1369 C C . GLY A 1 182 ? 10.360 -0.721 -11.438 1.00 97.06 182 GLY A C 1
ATOM 1370 O O . GLY A 1 182 ? 11.051 -1.728 -11.318 1.00 97.06 182 GLY A O 1
ATOM 1371 N N . LEU A 1 183 ? 9.228 -0.541 -10.753 1.00 97.69 183 LEU A N 1
ATOM 1372 C CA . LEU A 1 183 ? 8.628 -1.542 -9.877 1.00 97.69 183 LEU A CA 1
ATOM 1373 C C . LEU A 1 183 ? 8.379 -2.844 -10.648 1.00 97.69 183 LEU A C 1
ATOM 1375 O O . LEU A 1 183 ? 7.802 -2.844 -11.739 1.00 97.69 183 LEU A O 1
ATOM 1379 N N . PHE A 1 184 ? 8.769 -3.962 -10.047 1.00 97.19 184 PHE A N 1
ATOM 1380 C CA . PHE A 1 184 ? 8.757 -5.274 -10.672 1.00 97.19 184 PHE A CA 1
ATOM 1381 C C . PHE A 1 184 ? 8.126 -6.335 -9.765 1.00 97.19 184 PHE A C 1
ATOM 1383 O O . PHE A 1 184 ? 8.265 -6.311 -8.541 1.00 97.19 184 PHE A O 1
ATOM 1390 N N . SER A 1 185 ? 7.438 -7.293 -10.381 1.00 96.81 185 SER A N 1
ATOM 1391 C CA . SER A 1 185 ? 7.002 -8.530 -9.744 1.00 96.81 185 SER A CA 1
ATOM 1392 C C . SER A 1 185 ? 7.082 -9.693 -10.731 1.00 96.81 185 SER A C 1
ATOM 1394 O O . SER A 1 185 ? 6.777 -9.547 -11.915 1.00 96.81 185 SER A O 1
ATOM 1396 N N . ASP A 1 186 ? 7.466 -10.858 -10.218 1.00 96.06 186 ASP A N 1
ATOM 1397 C CA . ASP A 1 186 ? 7.445 -12.129 -10.925 1.00 96.06 186 ASP A CA 1
ATOM 1398 C C . ASP A 1 186 ? 6.836 -13.213 -10.016 1.00 96.06 186 ASP A C 1
ATOM 1400 O O . ASP A 1 186 ? 7.283 -13.368 -8.876 1.00 96.06 186 ASP A O 1
ATOM 1404 N N . PRO A 1 187 ? 5.856 -14.007 -10.491 1.00 94.75 187 PRO A N 1
ATOM 1405 C CA . PRO A 1 187 ? 5.216 -15.044 -9.680 1.00 94.75 187 PRO A CA 1
ATOM 1406 C C . PRO A 1 187 ? 6.159 -16.124 -9.131 1.00 94.75 187 PRO A C 1
ATOM 1408 O O . PRO A 1 187 ? 5.784 -16.827 -8.193 1.00 94.75 187 PRO A O 1
ATOM 1411 N N . GLY A 1 188 ? 7.329 -16.318 -9.745 1.00 94.06 188 GLY A N 1
ATOM 1412 C CA . GLY A 1 188 ? 8.272 -17.376 -9.403 1.00 94.06 188 GLY A CA 1
ATOM 1413 C C . GLY A 1 188 ? 9.320 -16.979 -8.369 1.00 94.06 188 GLY A C 1
ATOM 1414 O O . GLY A 1 188 ? 9.771 -17.853 -7.627 1.00 94.06 188 GLY A O 1
ATOM 1415 N N . TRP A 1 189 ? 9.736 -15.709 -8.318 1.00 93.25 189 TRP A N 1
ATOM 1416 C CA . TRP A 1 189 ? 10.898 -15.331 -7.502 1.00 93.25 189 TRP A CA 1
ATOM 1417 C C . TRP A 1 189 ? 10.941 -13.881 -6.989 1.00 93.25 189 TRP A C 1
ATOM 1419 O O . TRP A 1 189 ? 11.836 -13.581 -6.199 1.00 93.25 189 TRP A O 1
ATOM 1429 N N . ALA A 1 190 ? 10.016 -12.995 -7.383 1.00 95.56 190 ALA A N 1
ATOM 1430 C CA . ALA A 1 190 ? 10.071 -11.578 -7.007 1.00 95.56 190 ALA A CA 1
ATOM 1431 C C . ALA A 1 190 ? 8.710 -11.013 -6.568 1.00 95.56 190 ALA A C 1
ATOM 1433 O O . ALA A 1 190 ? 7.788 -10.844 -7.371 1.00 95.56 190 ALA A O 1
ATOM 1434 N N . ASP A 1 191 ? 8.615 -10.624 -5.299 1.00 97.06 191 ASP A N 1
ATOM 1435 C CA . ASP A 1 191 ? 7.478 -9.880 -4.762 1.00 97.06 191 ASP A CA 1
ATOM 1436 C C . ASP A 1 191 ? 7.833 -8.391 -4.596 1.00 97.06 191 ASP A C 1
ATOM 1438 O O . ASP A 1 191 ? 8.964 -8.021 -4.283 1.00 97.06 191 ASP A O 1
ATOM 1442 N N . SER A 1 192 ? 6.828 -7.537 -4.779 1.00 98.44 192 SER A N 1
ATOM 1443 C CA . SER A 1 192 ? 6.843 -6.140 -4.343 1.00 98.44 192 SER A CA 1
ATOM 1444 C C . SER A 1 192 ? 5.642 -5.932 -3.435 1.00 98.44 192 SER A C 1
ATOM 1446 O O . SER A 1 192 ? 4.512 -6.245 -3.826 1.00 98.44 192 SER A O 1
ATOM 1448 N N . LEU A 1 193 ? 5.888 -5.453 -2.219 1.00 98.69 193 LEU A N 1
ATOM 1449 C CA . LEU A 1 193 ? 4.944 -5.486 -1.109 1.00 98.69 193 LEU A CA 1
ATOM 1450 C C . LEU A 1 193 ? 4.664 -4.092 -0.554 1.00 98.69 193 LEU A C 1
ATOM 1452 O O . LEU A 1 193 ? 5.542 -3.233 -0.485 1.00 98.69 193 LEU A O 1
ATOM 1456 N N . PHE A 1 194 ? 3.440 -3.911 -0.072 1.00 98.88 194 PHE A N 1
ATOM 1457 C CA . PHE A 1 194 ? 3.015 -2.762 0.711 1.00 98.88 194 PHE A CA 1
ATOM 1458 C C . PHE A 1 194 ? 2.206 -3.248 1.913 1.00 98.88 194 PHE A C 1
ATOM 1460 O O . PHE A 1 194 ? 1.294 -4.064 1.784 1.00 98.88 194 PHE A O 1
ATOM 1467 N N . SER A 1 195 ? 2.563 -2.780 3.103 1.00 98.94 195 SER A N 1
ATOM 1468 C CA . SER A 1 195 ? 1.938 -3.185 4.357 1.00 98.94 195 SER A CA 1
ATOM 1469 C C . SER A 1 195 ? 1.674 -1.980 5.246 1.00 98.94 195 SER A C 1
ATOM 1471 O O . SER A 1 195 ? 2.394 -0.980 5.217 1.00 98.94 195 SER A O 1
ATOM 1473 N N . GLY A 1 196 ? 0.655 -2.089 6.088 1.00 98.75 196 GLY A N 1
ATOM 1474 C CA . GLY A 1 196 ? 0.383 -1.080 7.095 1.00 98.75 196 GLY A CA 1
ATOM 1475 C C . GLY A 1 196 ? -0.534 -1.588 8.190 1.00 98.75 196 GLY A C 1
ATOM 1476 O O . GLY A 1 196 ? -1.367 -2.462 7.959 1.00 98.75 196 GLY A O 1
ATOM 1477 N N . PHE A 1 197 ? -0.368 -1.062 9.401 1.00 98.31 197 PHE A N 1
ATOM 1478 C CA . PHE A 1 197 ? -1.169 -1.467 10.553 1.00 98.31 197 PHE A CA 1
ATOM 1479 C C . PHE A 1 197 ? -1.272 -0.386 11.630 1.00 98.31 197 PHE A C 1
ATOM 1481 O O . PHE A 1 197 ? -0.392 0.461 11.797 1.00 98.31 197 PHE A O 1
ATOM 1488 N N . LEU A 1 198 ? -2.367 -0.440 12.389 1.00 97.31 198 LEU A N 1
ATOM 1489 C CA . LEU A 1 198 ? -2.602 0.405 13.555 1.00 97.31 198 LEU A CA 1
ATOM 1490 C C . LEU A 1 198 ? -1.649 0.008 14.692 1.00 97.31 198 LEU A C 1
ATOM 1492 O O . LEU A 1 198 ? -1.773 -1.073 15.265 1.00 97.31 198 LEU A O 1
ATOM 1496 N N . LEU A 1 199 ? -0.743 0.912 15.065 1.00 95.44 199 LEU A N 1
ATOM 1497 C CA . LEU A 1 199 ? 0.130 0.766 16.234 1.00 95.44 199 LEU A CA 1
ATOM 1498 C C . LEU A 1 199 ? -0.598 1.125 17.527 1.00 95.44 199 LEU A C 1
ATOM 1500 O O . LEU A 1 199 ? -0.511 0.418 18.530 1.00 95.44 199 LEU A O 1
ATOM 1504 N N . LYS A 1 200 ? -1.287 2.271 17.526 1.00 93.06 200 LYS A N 1
ATOM 1505 C CA . LYS A 1 200 ? -1.935 2.805 18.725 1.00 93.06 200 LYS A CA 1
ATOM 1506 C C . LYS A 1 200 ? -3.194 3.571 18.366 1.00 93.06 200 LYS A C 1
ATOM 1508 O O . LYS A 1 200 ? -3.129 4.611 17.718 1.00 93.06 200 LYS A O 1
ATOM 1513 N N . LYS A 1 201 ? -4.335 3.104 18.869 1.00 91.38 201 LYS A N 1
ATOM 1514 C CA . LYS A 1 201 ? -5.605 3.829 18.768 1.00 91.38 201 LYS A CA 1
ATOM 1515 C C . LYS A 1 201 ? -5.554 5.134 19.571 1.00 91.38 201 LYS A C 1
ATOM 1517 O O . LYS A 1 201 ? -5.044 5.154 20.696 1.00 91.38 201 LYS A O 1
ATOM 1522 N N . GLN A 1 202 ? -6.150 6.198 19.040 1.00 86.81 202 GLN A N 1
ATOM 1523 C CA . GLN A 1 202 ? -6.439 7.397 19.819 1.00 86.81 202 GLN A CA 1
ATOM 1524 C C . GLN A 1 202 ? -7.481 7.076 20.906 1.00 86.81 202 GLN A C 1
ATOM 1526 O O . GLN A 1 202 ? -8.576 6.584 20.622 1.00 86.81 202 GLN A O 1
ATOM 1531 N N . GLN A 1 203 ? -7.147 7.354 22.167 1.00 80.00 203 GLN A N 1
ATOM 1532 C CA . GLN A 1 203 ? -8.135 7.323 23.246 1.00 80.00 203 GLN A CA 1
ATOM 1533 C C . GLN A 1 203 ? -8.939 8.628 23.220 1.00 80.00 203 GLN A C 1
ATOM 1535 O O . GLN A 1 203 ? -8.333 9.694 23.086 1.00 80.00 203 GLN A O 1
ATOM 1540 N N . PRO A 1 204 ? -10.276 8.577 23.350 1.00 75.81 204 PRO A N 1
ATOM 1541 C CA . PRO A 1 204 ? -11.061 9.794 23.481 1.00 75.81 204 PRO A CA 1
ATOM 1542 C C . PRO A 1 204 ? -10.571 10.574 24.705 1.00 75.81 204 PRO A C 1
ATOM 1544 O O . PRO A 1 204 ? -10.352 9.994 25.771 1.00 75.81 204 PRO A O 1
ATOM 1547 N N . ALA A 1 205 ? -10.371 11.885 24.548 1.00 71.25 205 ALA A N 1
ATOM 1548 C CA . ALA A 1 205 ? -9.992 12.747 25.659 1.00 71.25 205 ALA A CA 1
ATOM 1549 C C . ALA A 1 205 ? -11.045 12.618 26.768 1.00 71.25 205 ALA A C 1
ATOM 1551 O O . ALA A 1 205 ? -12.242 12.784 26.524 1.00 71.25 205 ALA A O 1
ATOM 1552 N N . ASN A 1 206 ? -10.602 12.294 27.982 1.00 53.50 206 ASN A N 1
ATOM 1553 C CA . ASN A 1 206 ? -11.484 12.160 29.130 1.00 53.50 206 ASN A CA 1
ATOM 1554 C C . ASN A 1 206 ? -12.044 13.554 29.449 1.00 53.50 206 ASN A C 1
ATOM 1556 O O . ASN A 1 206 ? -11.359 14.382 30.051 1.00 53.50 206 ASN A O 1
ATOM 1560 N N . ARG A 1 207 ? -13.261 13.849 28.979 1.00 54.50 207 ARG A N 1
ATOM 1561 C CA . ARG A 1 207 ? -13.953 15.113 29.237 1.00 54.50 207 ARG A CA 1
ATOM 1562 C C . ARG A 1 207 ? -14.351 15.115 30.711 1.00 54.50 207 ARG A C 1
ATOM 1564 O O . ARG A 1 207 ? -15.481 14.782 31.049 1.00 54.50 207 ARG A O 1
ATOM 1571 N N . LYS A 1 208 ? -13.412 15.447 31.604 1.00 50.69 208 LYS A N 1
ATOM 1572 C CA . LYS A 1 208 ? -13.763 15.838 32.969 1.00 50.69 208 LYS A CA 1
ATOM 1573 C C . LYS A 1 208 ? -14.727 17.011 32.828 1.00 50.69 208 LYS A C 1
ATOM 1575 O O . LYS A 1 208 ? -14.376 18.050 32.275 1.00 50.69 208 LYS A O 1
ATOM 1580 N N . SER A 1 209 ? -15.963 16.788 33.249 1.00 46.81 209 SER A N 1
ATOM 1581 C CA . SER A 1 209 ? -16.994 17.798 33.401 1.00 46.81 209 SER A CA 1
ATOM 1582 C C . SER A 1 209 ? -16.468 18.899 34.320 1.00 46.81 209 SER A C 1
ATOM 1584 O O . SER A 1 209 ? -16.485 18.758 35.539 1.00 46.81 209 SER A O 1
ATOM 1586 N N . LEU A 1 210 ? -15.976 19.989 33.736 1.00 50.34 210 LEU A N 1
ATOM 1587 C CA . LEU A 1 210 ? -15.885 21.278 34.412 1.00 50.34 210 LEU A CA 1
ATOM 1588 C C . LEU A 1 210 ? -17.316 21.810 34.537 1.00 50.34 210 LEU A C 1
ATOM 1590 O O . LEU A 1 210 ? -17.777 22.605 33.725 1.00 50.34 210 LEU A O 1
ATOM 1594 N N . SER A 1 211 ? -18.049 21.290 35.518 1.00 44.22 211 SER A N 1
ATOM 1595 C CA . SER A 1 211 ? -19.246 21.934 36.044 1.00 44.22 211 SER A CA 1
ATOM 1596 C C . SER A 1 211 ? -18.837 22.722 37.286 1.00 44.22 211 SER A C 1
ATOM 1598 O O . SER A 1 211 ? -18.663 22.135 38.347 1.00 44.22 211 SER A O 1
ATOM 1600 N N . GLY A 1 212 ? -18.635 24.024 37.076 1.00 43.72 212 GLY A N 1
ATOM 1601 C CA . GLY A 1 212 ? -18.858 25.134 38.005 1.00 43.72 212 GLY A CA 1
ATOM 1602 C C . GLY A 1 212 ? -18.348 25.039 39.442 1.00 43.72 212 GLY A C 1
ATOM 1603 O O . GLY A 1 212 ? -19.008 24.441 40.278 1.00 43.72 212 GLY A O 1
ATOM 1604 N N . GLU A 1 213 ? -17.316 25.828 39.739 1.00 38.78 213 GLU A N 1
ATOM 1605 C CA . GLU A 1 213 ? -17.322 26.729 40.898 1.00 38.78 213 GLU A CA 1
ATOM 1606 C C . GLU A 1 213 ? -16.674 28.058 40.470 1.00 38.78 213 GLU A C 1
ATOM 1608 O O . GLU A 1 213 ? -15.456 28.213 40.473 1.00 38.78 213 GLU A O 1
ATOM 1613 N N . GLU A 1 214 ? -17.500 29.022 40.052 1.00 45.25 214 GLU A N 1
ATOM 1614 C CA . GLU A 1 214 ? -17.142 30.439 40.144 1.00 45.25 214 GLU A CA 1
ATOM 1615 C C . GLU A 1 214 ? -17.203 30.808 41.629 1.00 45.25 214 GLU A C 1
ATOM 1617 O O . GLU A 1 214 ? -18.282 31.028 42.181 1.00 45.25 214 GLU A O 1
ATOM 1622 N N . GLN A 1 215 ? -16.050 30.844 42.295 1.00 36.66 215 GLN A N 1
ATOM 1623 C CA . GLN A 1 215 ? -15.925 31.525 43.577 1.00 36.66 215 GLN A CA 1
ATOM 1624 C C . GLN A 1 215 ? -15.199 32.846 43.360 1.00 36.66 215 GLN A C 1
ATOM 1626 O O . GLN A 1 215 ? -13.994 32.933 43.149 1.00 36.66 215 GLN A O 1
ATOM 1631 N N . ASN A 1 216 ? -16.042 33.867 43.368 1.00 37.38 216 ASN A N 1
ATOM 1632 C CA . ASN A 1 216 ? -15.757 35.279 43.468 1.00 37.38 216 ASN A CA 1
ATOM 1633 C C . ASN A 1 216 ? -14.905 35.569 44.717 1.00 37.38 216 ASN A C 1
ATOM 1635 O O . ASN A 1 216 ? -15.410 35.438 45.831 1.00 37.38 216 ASN A O 1
ATOM 1639 N N . THR A 1 217 ? -13.657 36.004 44.543 1.00 32.94 217 THR A N 1
ATOM 1640 C CA . THR A 1 217 ? -12.930 36.766 45.568 1.00 32.94 217 THR A CA 1
ATOM 1641 C C . THR A 1 217 ? -12.010 37.782 44.903 1.00 32.94 217 THR A C 1
ATOM 1643 O O . THR A 1 217 ? -10.982 37.415 44.342 1.00 32.94 217 THR A O 1
ATOM 1646 N N . ASP A 1 218 ? -12.365 39.055 45.030 1.00 32.66 218 ASP A N 1
ATOM 1647 C CA . ASP A 1 218 ? -11.414 40.164 45.077 1.00 32.66 218 ASP A CA 1
ATOM 1648 C C . ASP A 1 218 ? -11.751 40.941 46.362 1.00 32.66 218 ASP A C 1
ATOM 1650 O O . ASP A 1 218 ? -12.940 41.179 46.623 1.00 32.66 218 ASP A O 1
ATOM 1654 N N . PRO A 1 219 ? -10.770 41.228 47.240 1.00 43.47 219 PRO A N 1
ATOM 1655 C CA . PRO A 1 219 ? -10.151 42.557 47.169 1.00 43.47 219 PRO A CA 1
ATOM 1656 C C . PRO A 1 219 ? -8.649 42.627 47.554 1.00 43.47 219 PRO A C 1
ATOM 1658 O O . PRO A 1 219 ? -8.201 41.888 48.426 1.00 43.47 219 PRO A O 1
ATOM 1661 N N . LEU A 1 220 ? -7.935 43.591 46.936 1.00 33.16 220 LEU A N 1
ATOM 1662 C CA . LEU A 1 220 ? -6.888 44.513 47.468 1.00 33.16 220 LEU A CA 1
ATOM 1663 C C . LEU A 1 220 ? -6.001 43.982 48.628 1.00 33.16 220 LEU A C 1
ATOM 1665 O O . LEU A 1 220 ? -6.505 43.640 49.686 1.00 33.16 220 LEU A O 1
ATOM 1669 N N . GLU A 1 221 ? -4.664 44.001 48.627 1.00 37.16 221 GLU A N 1
ATOM 1670 C CA . GLU A 1 221 ? -3.690 44.980 48.128 1.00 37.16 221 GLU A CA 1
ATOM 1671 C C . GLU A 1 221 ? -2.272 44.430 48.447 1.00 37.16 221 GLU A C 1
ATOM 1673 O O . GLU A 1 221 ? -2.108 43.750 49.462 1.00 37.16 221 GLU A O 1
ATOM 1678 N N . THR A 1 222 ? -1.244 44.775 47.655 1.00 31.92 222 THR A N 1
ATOM 1679 C CA . THR A 1 222 ? 0.109 45.231 48.096 1.00 31.92 222 THR A CA 1
ATOM 1680 C C . THR A 1 222 ? 1.244 44.813 47.141 1.00 31.92 222 THR A C 1
ATOM 1682 O O . THR A 1 222 ? 1.825 43.739 47.244 1.00 31.92 222 THR A O 1
ATOM 1685 N N . MET A 1 223 ? 1.557 45.771 46.260 1.00 32.75 223 MET A N 1
ATOM 1686 C CA . MET A 1 223 ? 2.873 46.301 45.850 1.00 32.75 223 MET A CA 1
ATOM 1687 C C . MET A 1 223 ? 4.005 45.389 45.335 1.00 32.75 223 MET A C 1
ATOM 1689 O O . MET A 1 223 ? 4.598 44.619 46.083 1.00 32.75 223 MET A O 1
ATOM 1693 N N . GLY A 1 224 ? 4.499 45.746 44.137 1.00 28.30 224 GLY A N 1
ATOM 1694 C CA . GLY A 1 224 ? 5.941 45.953 43.952 1.00 28.30 224 GLY A CA 1
ATOM 1695 C C . GLY A 1 224 ? 6.498 45.896 42.520 1.00 28.30 224 GLY A C 1
ATOM 1696 O O . GLY A 1 224 ? 6.906 44.823 42.107 1.00 28.30 224 GLY A O 1
ATOM 1697 N N . PHE A 1 225 ? 6.626 47.076 41.882 1.00 28.39 225 PHE A N 1
ATOM 1698 C CA . PHE A 1 225 ? 7.689 47.526 40.938 1.00 28.39 225 PHE A CA 1
ATOM 1699 C C . PHE A 1 225 ? 7.891 46.764 39.600 1.00 28.39 225 PHE A C 1
ATOM 1701 O O . PHE A 1 225 ? 7.959 45.549 39.579 1.00 28.39 225 PHE A O 1
ATOM 1708 N N . ALA A 1 226 ? 8.117 47.361 38.425 1.00 32.12 226 ALA A N 1
ATOM 1709 C CA . ALA A 1 226 ? 8.137 48.729 37.906 1.00 32.12 226 ALA A CA 1
ATOM 1710 C C . ALA A 1 226 ? 8.052 48.620 36.361 1.00 32.12 226 ALA A C 1
ATOM 1712 O O . ALA A 1 226 ? 8.633 47.703 35.780 1.00 32.12 226 ALA A O 1
ATOM 1713 N N . GLU A 1 227 ? 7.338 49.538 35.707 1.00 33.72 227 GLU A N 1
ATOM 1714 C CA . GLU A 1 227 ? 7.394 49.751 34.253 1.00 33.72 227 GLU A CA 1
ATOM 1715 C C . GLU A 1 227 ? 8.634 50.572 33.882 1.00 33.72 227 GLU A C 1
ATOM 1717 O O . GLU A 1 227 ? 8.964 51.538 34.572 1.00 33.72 227 GLU A O 1
ATOM 1722 N N . GLU A 1 228 ? 9.232 50.273 32.728 1.00 34.12 228 GLU A N 1
ATOM 1723 C CA . GLU A 1 228 ? 9.977 51.268 31.961 1.00 34.12 228 GLU A CA 1
ATOM 1724 C C . GLU A 1 228 ? 9.378 51.371 30.553 1.00 34.12 228 GLU A C 1
ATOM 1726 O O . GLU A 1 228 ? 9.225 50.394 29.818 1.00 34.12 228 GLU A O 1
ATOM 1731 N N . GLN A 1 229 ? 8.962 52.593 30.239 1.00 32.84 229 GLN A N 1
ATOM 1732 C CA . GLN A 1 229 ? 8.411 53.049 28.971 1.00 32.84 229 GLN A CA 1
ATOM 1733 C C . GLN A 1 229 ? 9.551 53.178 27.941 1.00 32.84 229 GLN A C 1
ATOM 1735 O O . GLN A 1 229 ? 10.670 53.518 28.308 1.00 32.84 229 GLN A O 1
ATOM 1740 N N . ASN A 1 230 ? 9.271 53.070 26.638 1.00 32.59 230 ASN A N 1
ATOM 1741 C CA . ASN A 1 230 ? 8.945 54.248 25.815 1.00 32.59 230 ASN A CA 1
ATOM 1742 C C . ASN A 1 230 ? 9.208 54.053 24.298 1.00 32.59 230 ASN A C 1
ATOM 1744 O O . ASN A 1 230 ? 10.299 53.688 23.876 1.00 32.59 230 ASN A O 1
ATOM 1748 N N . THR A 1 231 ? 8.208 54.476 23.510 1.00 30.67 231 THR A N 1
ATOM 1749 C CA . THR A 1 231 ? 8.263 55.230 22.228 1.00 30.67 231 THR A CA 1
ATOM 1750 C C . THR A 1 231 ? 8.902 54.675 20.941 1.00 30.67 231 THR A C 1
ATOM 1752 O O . THR A 1 231 ? 10.074 54.333 20.898 1.00 30.67 231 THR A O 1
ATOM 1755 N N . GLY A 1 232 ? 8.103 54.728 19.855 1.00 28.23 232 GLY A N 1
ATOM 1756 C CA . GLY A 1 232 ? 8.409 54.366 18.450 1.00 28.23 232 GLY A CA 1
ATOM 1757 C C . GLY A 1 232 ? 9.313 55.356 17.676 1.00 28.23 232 GLY A C 1
ATOM 1758 O O . GLY A 1 232 ? 10.225 55.885 18.302 1.00 28.23 232 GLY A O 1
ATOM 1759 N N . PRO A 1 233 ? 9.114 55.665 16.359 1.00 40.91 233 PRO A N 1
ATOM 1760 C CA . PRO A 1 233 ? 7.901 55.512 15.529 1.00 40.91 233 PRO A CA 1
ATOM 1761 C C . PRO A 1 233 ? 8.094 54.914 14.101 1.00 40.91 233 PRO A C 1
ATOM 1763 O O . PRO A 1 233 ? 9.202 54.744 13.603 1.00 40.91 233 PRO A O 1
ATOM 1766 N N . LEU A 1 234 ? 6.967 54.667 13.410 1.00 39.44 234 LEU A N 1
ATOM 1767 C CA . LEU A 1 234 ? 6.865 54.445 11.954 1.00 39.44 234 LEU A CA 1
ATOM 1768 C C . LEU A 1 234 ? 7.165 55.721 11.138 1.00 39.44 234 LEU A C 1
ATOM 1770 O O . LEU A 1 234 ? 6.744 56.806 11.538 1.00 39.44 234 LEU A O 1
ATOM 1774 N N . LYS A 1 235 ? 7.707 55.562 9.917 1.00 30.88 235 LYS A N 1
ATOM 1775 C CA . LYS A 1 235 ? 7.417 56.417 8.744 1.00 30.88 235 LYS A CA 1
ATOM 1776 C C . LYS A 1 235 ? 7.593 55.657 7.420 1.00 30.88 235 LYS A C 1
ATOM 1778 O O . LYS A 1 235 ? 8.331 54.684 7.337 1.00 30.88 235 LYS A O 1
ATOM 1783 N N . THR A 1 236 ? 6.862 56.132 6.418 1.00 27.66 236 THR A N 1
ATOM 1784 C CA . THR A 1 236 ? 6.452 55.461 5.177 1.00 27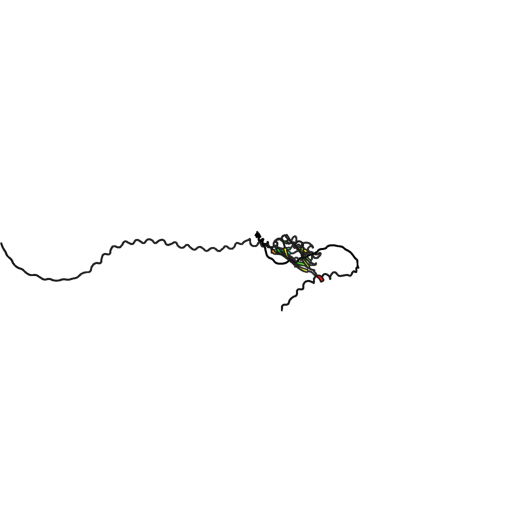.66 236 THR A CA 1
ATOM 1785 C C . THR A 1 236 ? 7.089 56.112 3.925 1.00 27.66 236 THR A C 1
ATOM 1787 O O . THR A 1 236 ? 7.492 57.269 3.990 1.00 27.66 236 THR A O 1
ATOM 1790 N N . ILE A 1 237 ? 6.997 55.394 2.789 1.00 28.80 237 ILE A N 1
ATOM 1791 C CA . ILE A 1 237 ? 6.947 55.781 1.347 1.00 28.80 237 ILE A CA 1
ATOM 1792 C C . ILE A 1 237 ? 8.204 56.308 0.610 1.00 28.80 237 ILE A C 1
ATOM 1794 O O . ILE A 1 237 ? 8.678 57.400 0.894 1.00 28.80 237 ILE A O 1
ATOM 1798 N N . GLY A 1 238 ? 8.554 55.632 -0.502 1.00 26.69 238 GLY A N 1
ATOM 1799 C CA . GLY A 1 238 ? 8.521 56.269 -1.834 1.00 26.69 238 GLY A CA 1
ATOM 1800 C C . GLY A 1 238 ? 9.771 56.248 -2.737 1.00 26.69 238 GLY A C 1
ATOM 1801 O O . GLY A 1 238 ? 10.773 56.875 -2.418 1.00 26.69 238 GLY A O 1
ATOM 1802 N N . SER A 1 239 ? 9.545 55.765 -3.972 1.00 26.08 239 SER A N 1
ATOM 1803 C CA . SER A 1 239 ? 10.117 56.184 -5.282 1.00 26.08 239 SER A CA 1
ATOM 1804 C C . SER A 1 239 ? 11.405 55.549 -5.842 1.00 26.08 239 SER A C 1
ATOM 1806 O O . SER A 1 239 ? 12.363 55.271 -5.134 1.00 26.08 239 SER A O 1
ATOM 1808 N N . ALA A 1 240 ? 11.333 55.329 -7.160 1.00 31.17 240 ALA A N 1
ATOM 1809 C CA . ALA A 1 240 ? 12.247 54.662 -8.084 1.00 31.17 240 ALA A CA 1
ATOM 1810 C C . ALA A 1 240 ? 13.349 55.579 -8.646 1.00 31.17 240 ALA A C 1
ATOM 1812 O O . ALA A 1 240 ? 13.145 56.788 -8.662 1.00 31.17 240 ALA A O 1
ATOM 1813 N N . GLU A 1 241 ? 14.421 54.990 -9.198 1.00 29.31 241 GLU A N 1
ATOM 1814 C CA . GLU A 1 241 ? 15.041 55.376 -10.485 1.00 29.31 241 GLU A CA 1
ATOM 1815 C C . GLU A 1 241 ? 16.100 54.348 -10.948 1.00 29.31 241 GLU A C 1
ATOM 1817 O O . GLU A 1 241 ? 16.712 53.655 -10.135 1.00 29.31 241 GLU A O 1
ATOM 1822 N N . GLU A 1 242 ? 16.225 54.228 -12.274 1.00 31.05 242 GLU A N 1
ATOM 1823 C CA . GLU A 1 242 ? 17.066 53.328 -13.085 1.00 31.05 242 GLU A CA 1
ATOM 1824 C C . GLU A 1 242 ? 18.561 53.705 -13.099 1.00 31.05 242 GLU A C 1
ATOM 1826 O O . GLU A 1 242 ? 18.905 54.856 -12.843 1.00 31.05 242 GLU A O 1
ATOM 1831 N N . THR A 1 243 ? 19.446 52.775 -13.504 1.00 26.97 243 THR A N 1
ATOM 1832 C CA . THR A 1 243 ? 20.403 52.970 -14.631 1.00 26.97 243 THR A CA 1
ATOM 1833 C C . THR A 1 243 ? 21.238 51.710 -14.958 1.00 26.97 243 THR A C 1
ATOM 1835 O O . THR A 1 243 ? 21.848 51.123 -14.070 1.00 26.97 243 THR A O 1
ATOM 1838 N N . GLU A 1 244 ? 21.195 51.343 -16.252 1.00 32.81 244 GLU A N 1
ATOM 1839 C CA . GLU A 1 244 ? 22.220 50.806 -17.195 1.00 32.81 244 GLU A CA 1
ATOM 1840 C C . GLU A 1 244 ? 23.166 49.650 -16.786 1.00 32.81 244 GLU A C 1
ATOM 1842 O O . GLU A 1 244 ? 23.894 49.718 -15.804 1.00 32.81 244 GLU A O 1
ATOM 1847 N N . GLU A 1 245 ? 23.067 48.478 -17.435 1.00 29.39 245 GLU A N 1
ATOM 1848 C CA . GLU A 1 245 ? 23.707 48.015 -18.701 1.00 29.39 245 GLU A CA 1
ATOM 1849 C C . GLU A 1 245 ? 25.185 47.583 -18.571 1.00 29.39 245 GLU A C 1
ATOM 1851 O O . GLU A 1 245 ? 26.045 48.347 -18.143 1.00 29.39 245 GLU A O 1
ATOM 1856 N N . GLY A 1 246 ? 25.488 46.344 -18.998 1.00 27.92 246 GLY A N 1
ATOM 1857 C CA . GLY A 1 246 ? 26.860 45.828 -19.077 1.00 27.92 246 GLY A CA 1
ATOM 1858 C C . GLY A 1 246 ? 27.001 44.321 -19.343 1.00 27.92 246 GLY A C 1
ATOM 1859 O O . GLY A 1 246 ? 27.303 43.570 -18.428 1.00 27.92 246 GLY A O 1
ATOM 1860 N N . GLU A 1 247 ? 26.811 43.940 -20.610 1.00 28.69 247 GLU A N 1
ATOM 1861 C CA . GLU A 1 247 ? 27.575 42.943 -21.394 1.00 28.69 247 GLU A CA 1
ATOM 1862 C C . GLU A 1 247 ? 27.564 41.425 -21.065 1.00 28.69 247 GLU A C 1
ATOM 1864 O O . GLU A 1 247 ? 27.772 40.950 -19.953 1.00 28.69 247 GLU A O 1
ATOM 1869 N N . VAL A 1 248 ? 27.350 40.658 -22.141 1.00 33.31 248 VAL A N 1
ATOM 1870 C CA . VAL A 1 248 ? 27.296 39.195 -22.265 1.00 33.31 248 VAL A CA 1
ATOM 1871 C C . VAL A 1 248 ? 28.684 38.644 -22.593 1.00 33.31 248 VAL A C 1
ATOM 1873 O O . VAL A 1 248 ? 29.285 39.107 -23.556 1.00 33.31 248 VAL A O 1
ATOM 1876 N N . THR A 1 249 ? 29.109 37.561 -21.934 1.00 29.31 249 THR A N 1
ATOM 1877 C CA . THR A 1 249 ? 29.940 36.522 -22.573 1.00 29.31 249 THR A CA 1
ATOM 1878 C C . THR A 1 249 ? 29.558 35.140 -22.046 1.00 29.31 249 THR A C 1
ATOM 1880 O O . THR A 1 249 ? 29.592 34.897 -20.841 1.00 29.31 249 THR A O 1
ATOM 1883 N N . GLU A 1 250 ? 29.182 34.256 -22.971 1.00 35.38 250 GLU A N 1
ATOM 1884 C CA . GLU A 1 250 ? 28.997 32.818 -22.775 1.00 35.38 250 GLU A CA 1
ATOM 1885 C C . GLU A 1 250 ? 30.294 32.170 -22.273 1.00 35.38 250 GLU A C 1
ATOM 1887 O O . GLU A 1 250 ? 31.351 32.395 -22.858 1.00 35.38 250 GLU A O 1
ATOM 1892 N N . ASP A 1 251 ? 30.206 31.311 -21.254 1.00 29.83 251 ASP A N 1
ATOM 1893 C CA . ASP A 1 251 ? 31.151 30.204 -21.131 1.00 29.83 251 ASP A CA 1
ATOM 1894 C C . ASP A 1 251 ? 30.458 28.971 -20.536 1.00 29.83 251 ASP A C 1
ATOM 1896 O O . ASP A 1 251 ? 29.805 29.009 -19.488 1.00 29.83 251 ASP A O 1
ATOM 1900 N N . SER A 1 252 ? 30.563 27.879 -21.283 1.00 44.53 252 SER A N 1
ATOM 1901 C CA . SER A 1 252 ? 29.957 26.568 -21.066 1.00 44.53 252 SER A CA 1
ATOM 1902 C C . SER A 1 252 ? 30.196 26.022 -19.655 1.00 44.53 252 SER A C 1
ATOM 1904 O O . SER A 1 252 ? 31.347 25.833 -19.270 1.00 44.53 252 SER A O 1
ATOM 1906 N N . HIS A 1 253 ? 29.126 25.710 -18.915 1.00 35.50 253 HIS A N 1
ATOM 1907 C CA . HIS A 1 253 ? 29.203 24.963 -17.656 1.00 35.50 253 HIS A CA 1
ATOM 1908 C C . HIS A 1 253 ? 28.253 23.759 -17.661 1.00 35.50 253 HIS A C 1
ATOM 1910 O O . HIS A 1 253 ? 27.058 23.867 -17.934 1.00 35.50 253 HIS A O 1
ATOM 1916 N N . ASP A 1 254 ? 28.863 22.617 -17.373 1.00 40.22 254 ASP A N 1
ATOM 1917 C CA . ASP A 1 254 ? 28.321 21.273 -17.214 1.00 40.22 254 ASP A CA 1
ATOM 1918 C C . ASP A 1 254 ? 27.303 21.200 -16.044 1.00 40.22 254 ASP A C 1
ATOM 1920 O O . ASP A 1 254 ? 27.606 21.721 -14.965 1.00 40.22 254 ASP A O 1
ATOM 1924 N N . PRO A 1 255 ? 26.099 20.603 -16.187 1.00 39.69 255 PRO A N 1
ATOM 1925 C CA . PRO A 1 255 ? 25.074 20.624 -15.135 1.00 39.69 255 PRO A CA 1
ATOM 1926 C C . PRO A 1 255 ? 25.314 19.687 -13.934 1.00 39.69 255 PRO A C 1
ATOM 1928 O O . PRO A 1 255 ? 24.519 19.722 -12.993 1.00 39.69 255 PRO A O 1
ATOM 1931 N N . GLU A 1 256 ? 26.353 18.844 -13.930 1.00 46.03 256 GLU A N 1
ATOM 1932 C CA . GLU A 1 256 ? 26.523 17.800 -12.898 1.00 46.03 256 GLU A CA 1
ATOM 1933 C C . GLU A 1 256 ? 27.184 18.259 -11.580 1.00 46.03 256 GLU A C 1
ATOM 1935 O O . GLU A 1 256 ? 26.988 17.612 -10.553 1.00 46.03 256 GLU A O 1
ATOM 1940 N N . GLU A 1 257 ? 27.889 19.397 -11.519 1.00 42.16 257 GLU A N 1
ATOM 1941 C CA . GLU A 1 257 ? 28.692 19.736 -10.320 1.00 42.16 257 GLU A CA 1
ATOM 1942 C C . GLU A 1 257 ? 27.963 20.593 -9.255 1.00 42.16 257 GLU A C 1
ATOM 1944 O O . GLU A 1 257 ? 28.495 20.840 -8.167 1.00 42.16 257 GLU A O 1
ATOM 1949 N N . TYR A 1 258 ? 26.734 21.058 -9.518 1.00 38.66 258 TYR A N 1
ATOM 1950 C CA . TYR A 1 258 ? 26.002 21.931 -8.580 1.00 38.66 258 TYR A CA 1
ATOM 1951 C C . TYR A 1 258 ? 25.218 21.156 -7.503 1.00 38.66 258 TYR A C 1
ATOM 1953 O O . TYR A 1 258 ? 24.986 21.683 -6.416 1.00 38.66 258 TYR A O 1
ATOM 1961 N N . TYR A 1 259 ? 24.858 19.890 -7.748 1.00 40.91 259 TYR A N 1
ATOM 1962 C CA . TYR A 1 259 ? 24.050 19.103 -6.803 1.00 40.91 259 TYR A CA 1
ATOM 1963 C C . TYR A 1 259 ? 24.867 18.326 -5.759 1.00 40.91 259 TYR A C 1
ATOM 1965 O O . TYR A 1 259 ? 24.373 18.099 -4.653 1.00 40.91 259 TYR A O 1
ATOM 1973 N N . GLU A 1 260 ? 26.136 17.998 -6.023 1.00 42.41 260 GLU A N 1
ATOM 1974 C CA . GLU A 1 260 ? 26.985 17.312 -5.033 1.00 42.41 260 GLU A CA 1
ATOM 1975 C C . GLU A 1 260 ? 27.381 18.208 -3.846 1.00 42.41 260 GLU A C 1
ATOM 1977 O O . GLU A 1 260 ? 27.573 17.721 -2.729 1.00 42.41 260 GLU A O 1
ATOM 1982 N N . LYS A 1 261 ? 27.432 19.535 -4.029 1.00 43.19 261 LYS A N 1
ATOM 1983 C CA . LYS A 1 261 ? 27.847 20.472 -2.966 1.00 43.19 261 LYS A CA 1
ATOM 1984 C C . LYS A 1 261 ? 26.735 20.841 -1.978 1.00 43.19 261 LYS A C 1
ATOM 1986 O O . LYS A 1 261 ? 27.028 21.477 -0.968 1.00 43.19 261 LYS A O 1
ATOM 1991 N N . GLN A 1 262 ? 25.492 20.403 -2.202 1.00 41.72 262 GLN A N 1
ATOM 1992 C CA . GLN A 1 262 ? 24.358 20.709 -1.317 1.00 41.72 262 GLN A CA 1
ATOM 1993 C C . GLN A 1 262 ? 23.896 19.518 -0.454 1.00 41.72 262 GLN A C 1
ATOM 1995 O O . GLN A 1 262 ? 23.158 19.716 0.510 1.00 41.72 262 GLN A O 1
ATOM 2000 N N . CYS A 1 263 ? 24.390 18.300 -0.719 1.00 37.38 263 CYS A N 1
ATOM 2001 C CA . CYS A 1 263 ? 24.059 17.096 0.057 1.00 37.38 263 CYS A CA 1
ATOM 2002 C C . CYS A 1 263 ? 25.076 16.731 1.158 1.00 37.38 263 CYS A C 1
ATOM 2004 O O . CYS A 1 263 ? 24.771 15.884 1.995 1.00 37.38 263 CYS A O 1
ATOM 2006 N N . PHE A 1 264 ? 26.248 17.378 1.223 1.00 40.47 264 PHE A N 1
ATOM 2007 C CA . PHE A 1 264 ? 27.316 17.019 2.176 1.00 40.47 264 PHE A CA 1
ATOM 2008 C C . PHE A 1 264 ? 27.491 17.950 3.391 1.00 40.47 264 PHE A C 1
ATOM 2010 O O . PHE A 1 264 ? 28.421 17.755 4.173 1.00 40.47 264 PHE A O 1
ATOM 2017 N N . SER A 1 265 ? 26.612 18.935 3.622 1.00 41.75 265 SER A N 1
ATOM 2018 C CA . SER A 1 265 ? 26.816 19.924 4.700 1.00 41.75 265 SER A CA 1
ATOM 2019 C C . SER A 1 265 ? 26.040 19.700 6.004 1.00 41.75 265 SER A C 1
ATOM 2021 O O . SER A 1 265 ? 26.076 20.573 6.867 1.00 41.75 265 SER A O 1
ATOM 2023 N N . HIS A 1 266 ? 25.378 18.561 6.220 1.00 43.06 266 HIS A N 1
ATOM 2024 C CA . HIS A 1 266 ? 24.774 18.261 7.524 1.00 43.06 266 HIS A CA 1
ATOM 2025 C C . HIS A 1 266 ? 24.773 16.763 7.815 1.00 43.06 266 HIS A C 1
ATOM 2027 O O . HIS A 1 266 ? 23.814 16.096 7.484 1.00 43.06 266 HIS A O 1
ATOM 2033 N N . PHE A 1 267 ? 25.851 16.253 8.419 1.00 33.28 267 PHE A N 1
ATOM 2034 C CA . PHE A 1 267 ? 25.852 15.255 9.506 1.00 33.28 267 PHE A CA 1
ATOM 2035 C C . PHE A 1 267 ? 27.316 14.952 9.879 1.00 33.28 267 PHE A C 1
ATOM 2037 O O . PHE A 1 267 ? 27.970 14.069 9.330 1.00 33.28 267 PHE A O 1
ATOM 2044 N N . HIS A 1 268 ? 27.854 15.713 10.830 1.00 34.38 268 HIS A N 1
ATOM 2045 C CA . HIS A 1 268 ? 29.021 15.309 11.616 1.00 34.38 268 HIS A CA 1
ATOM 2046 C C . HIS A 1 268 ? 28.637 15.456 13.087 1.00 34.38 268 HIS A C 1
ATOM 2048 O O . HIS A 1 268 ? 28.584 16.565 13.614 1.00 34.38 268 HIS A O 1
ATOM 2054 N N . LEU A 1 269 ? 28.322 14.334 13.736 1.00 35.53 269 LEU A N 1
ATOM 2055 C CA . LEU A 1 269 ? 28.315 14.227 15.193 1.00 35.53 269 LEU A CA 1
ATOM 2056 C C . LEU A 1 269 ? 29.583 13.464 15.609 1.00 35.53 269 LEU A C 1
ATOM 2058 O O . LEU A 1 269 ? 29.864 12.417 15.020 1.00 35.53 269 LEU A O 1
ATOM 2062 N N . PRO A 1 270 ? 30.367 13.969 16.577 1.00 41.19 270 PRO A N 1
ATOM 2063 C CA . PRO A 1 270 ? 31.618 13.342 16.978 1.00 41.19 270 PRO A CA 1
ATOM 2064 C C . PRO A 1 270 ? 31.386 12.144 17.912 1.00 41.19 270 PRO A C 1
ATOM 2066 O O . PRO A 1 270 ? 30.608 12.207 18.861 1.00 41.19 270 PRO A O 1
ATOM 2069 N N . LEU A 1 271 ? 32.112 11.057 17.644 1.00 33.75 271 LEU A N 1
ATOM 2070 C CA . LEU A 1 271 ? 32.319 9.923 18.548 1.00 33.75 271 LEU A CA 1
ATOM 2071 C C . LEU A 1 271 ? 33.258 10.343 19.693 1.00 33.75 271 LEU A C 1
ATOM 2073 O O . LEU A 1 271 ? 34.457 10.510 19.469 1.00 33.75 271 LEU A O 1
ATOM 2077 N N . GLU A 1 272 ? 32.747 10.454 20.921 1.00 40.25 272 GLU A N 1
ATOM 2078 C CA . GLU A 1 272 ? 33.593 10.449 22.120 1.00 40.25 272 GLU A CA 1
ATOM 2079 C C . GLU A 1 272 ? 33.986 9.010 22.486 1.00 40.25 272 GLU A C 1
ATOM 2081 O O . GLU A 1 272 ? 33.148 8.124 22.663 1.00 40.25 272 GLU A O 1
ATOM 2086 N N . ARG A 1 273 ? 35.300 8.781 22.585 1.00 38.97 273 ARG A N 1
ATOM 2087 C CA . ARG A 1 273 ? 35.909 7.571 23.144 1.00 38.97 273 ARG A CA 1
ATOM 2088 C C . ARG A 1 273 ? 35.929 7.688 24.666 1.00 38.97 273 ARG A C 1
ATOM 2090 O O . ARG A 1 273 ? 36.578 8.587 25.191 1.00 38.97 273 ARG A O 1
ATOM 2097 N N . ALA A 1 274 ? 35.296 6.742 25.352 1.00 36.69 274 ALA A N 1
ATOM 2098 C CA . ALA A 1 274 ? 35.549 6.491 26.764 1.00 36.69 274 ALA A CA 1
ATOM 2099 C C . ALA A 1 274 ? 36.895 5.759 26.925 1.00 36.69 274 ALA A C 1
ATOM 2101 O O . ALA A 1 274 ? 37.108 4.700 26.327 1.00 36.69 274 ALA A O 1
ATOM 2102 N N . ALA A 1 275 ? 37.779 6.357 27.721 1.00 44.59 275 ALA A N 1
ATOM 2103 C CA . ALA A 1 275 ? 38.859 5.712 28.460 1.00 44.59 275 ALA A CA 1
ATOM 2104 C C . ALA A 1 275 ? 38.533 5.840 29.952 1.00 44.59 275 ALA A C 1
ATOM 2106 O O . ALA A 1 275 ? 37.920 6.872 30.314 1.00 44.59 275 ALA A O 1
#

pLDDT: mean 73.02, std 26.11, range [26.08, 98.94]

Sequence (275 aa):
MRAQSGLRGKTGPLGLAGEKGDQGETGKKGPMGPEGEKGEVGPPGPPGPKGDRGEQGDPGLPGVCRCGSIVLKSAFSVGITTSYPEERLPIIFNKVLFNEGEHYNPATGKFICAFPGIYYFSYDITLANKHLAIGLVHNGQYRIKTFDANTGNHDVASGSTVIYLQPEDEVWLEIFFTDQNGLFSDPGWADSLFSGFLLKKQQPANRKSLSGEEQNTDPLETMGFAEEQNTGPLKTIGSAEETEEGEVTEDSHDPEEYYEKQCFSHFHLPLERAA

Solvent-accessible surface area (backbone atoms only — not comparable to full-atom values): 18647 Å² total; per-residue (Å²): 133,89,85,85,89,87,87,92,86,91,89,85,90,89,87,87,89,87,86,84,86,84,84,85,84,82,78,83,77,74,81,82,72,78,82,74,77,79,75,76,82,75,77,80,79,78,81,75,81,82,78,81,82,77,80,82,75,78,82,74,78,82,77,87,65,93,82,73,71,88,73,87,59,47,35,36,32,25,26,34,82,64,50,54,58,68,66,78,36,60,42,55,36,61,40,76,78,42,52,47,73,63,39,56,38,54,90,60,21,34,33,43,34,80,64,41,23,37,28,41,39,39,34,43,34,27,29,39,94,32,27,33,26,40,26,40,29,47,78,91,40,74,77,48,75,49,74,46,82,64,86,63,76,63,54,75,52,68,52,72,54,76,46,79,45,48,60,73,40,38,38,32,40,28,24,77,41,88,87,18,39,9,44,31,32,42,100,86,84,39,68,20,40,44,34,36,34,63,76,41,73,63,73,81,79,82,78,74,79,85,75,79,84,90,76,90,81,86,81,89,89,86,88,82,88,82,90,83,87,83,83,88,83,90,88,84,86,87,89,86,85,89,83,87,90,83,87,89,80,92,75,94,77,78,84,74,72,70,63,66,74,71,74,71,81,82,86,86,82,86,85,82,82,87,129

Mean predicted aligned error: 20.71 Å

Nearest PDB structures (foldseek):
  1gr3-assembly1_A  TM=9.684E-01  e=1.781E-15  Homo sapiens
  4f3j-assembly1_A  TM=9.665E-01  e=1.409E-14  Homo sapiens
  6u66-assembly1_A  TM=9.556E-01  e=1.742E-14  Homo sapiens
  1o91-assembly1_C  TM=9.631E-01  e=3.221E-13  Mus musculus
  1c28-assembly1_A  TM=9.300E-01  e=9.019E-14  Mus musculus

Radius of gyration: 64.96 Å; Cα contacts (8 Å, |Δi|>4): 374; chains: 1; bounding box: 112×136×205 Å

Organism: Cervus elaphus hippelaphus (NCBI:txid46360)